Protein AF-A0A0E1RVQ8-F1 (afdb_monomer_lite)

Radius of gyration: 32.52 Å; chains: 1; bounding box: 81×51×102 Å

Sequence (284 aa):
MFRLILYATFILGALSGQTKYPSHGEGAAKAIAARQQLENCTPYCKVEVKPVYTFTWYPMEFSTTVVAATVIEIVNTLAGTTRTSTISNDLPSGYTPPATNDDGTQVTTVTYSQQGTTKTTVLAFPTSFTSWADGYTWQGRLQTEKDDETACVTAIIPSFVPFESFPQPTSISMPTHPSGPDPKGLLFKPTSIDLGAGAYVEAFPDEGALQTCSLKRYPLPLAVEPTTRFLSKTITYFEGGKAVRQAESSSHPATPTSAASKALSHYWTILFSCLTSALGIILM

Organism: Coccidioides immitis (strain RS) (NCBI:txid246410)

Structure (mmCIF, N/CA/C/O backbone):
data_AF-A0A0E1RVQ8-F1
#
_entry.id   AF-A0A0E1RVQ8-F1
#
loop_
_atom_site.group_PDB
_atom_site.id
_atom_site.type_symbol
_atom_site.label_atom_id
_atom_site.label_alt_id
_atom_site.label_comp_id
_atom_site.label_asym_id
_atom_site.label_entity_id
_atom_site.label_seq_id
_atom_site.pdbx_PDB_ins_code
_atom_site.Cartn_x
_atom_site.Cartn_y
_atom_site.Cartn_z
_atom_site.occupancy
_atom_site.B_iso_or_equiv
_atom_site.auth_seq_id
_atom_site.auth_comp_id
_atom_site.auth_asym_id
_atom_site.auth_atom_id
_atom_site.pdbx_PDB_model_num
ATOM 1 N N . MET A 1 1 ? 7.948 -13.385 -23.535 1.00 41.22 1 MET A N 1
ATOM 2 C CA . MET A 1 1 ? 7.297 -12.902 -24.778 1.00 41.22 1 MET A CA 1
ATOM 3 C C . MET A 1 1 ? 7.015 -11.411 -24.606 1.00 41.22 1 MET A C 1
ATOM 5 O O . MET A 1 1 ? 6.016 -11.050 -24.001 1.00 41.22 1 MET A O 1
ATOM 9 N N . PHE A 1 2 ? 7.939 -10.547 -25.030 1.00 45.12 2 PHE A N 1
ATOM 10 C CA . PHE A 1 2 ? 7.873 -9.105 -24.775 1.00 45.12 2 PHE A CA 1
ATOM 11 C C . PHE A 1 2 ? 6.958 -8.417 -25.791 1.00 45.12 2 PHE A C 1
ATOM 13 O O . PHE A 1 2 ? 7.250 -8.405 -26.987 1.00 45.12 2 PHE A O 1
ATOM 20 N N . ARG A 1 3 ? 5.875 -7.784 -25.336 1.00 40.72 3 ARG A N 1
ATOM 21 C CA . ARG A 1 3 ? 5.122 -6.821 -26.152 1.00 40.72 3 ARG A CA 1
ATOM 22 C C . ARG A 1 3 ? 5.558 -5.409 -25.805 1.00 40.72 3 ARG A C 1
ATOM 24 O O . ARG A 1 3 ? 4.775 -4.583 -25.360 1.00 40.72 3 ARG A O 1
ATOM 31 N N . LEU A 1 4 ? 6.824 -5.105 -26.074 1.00 45.56 4 LEU A N 1
ATOM 32 C CA . LEU A 1 4 ? 7.262 -3.718 -26.122 1.00 45.56 4 LEU A CA 1
ATOM 33 C C . LEU A 1 4 ? 6.597 -3.076 -27.357 1.00 45.56 4 LEU A C 1
ATOM 35 O O . LEU A 1 4 ? 7.151 -3.083 -28.459 1.00 45.56 4 LEU A O 1
ATOM 39 N N . ILE A 1 5 ? 5.371 -2.563 -27.202 1.00 44.84 5 ILE A N 1
ATOM 40 C CA . ILE A 1 5 ? 4.740 -1.675 -28.187 1.00 44.84 5 ILE A CA 1
ATOM 41 C C . ILE A 1 5 ? 5.453 -0.329 -28.052 1.00 44.84 5 ILE A C 1
ATOM 43 O O . ILE A 1 5 ? 4.943 0.642 -27.500 1.00 44.84 5 ILE A O 1
ATOM 47 N N . LEU A 1 6 ? 6.705 -0.295 -28.508 1.00 45.31 6 LEU A N 1
ATOM 48 C CA . LEU A 1 6 ? 7.446 0.936 -28.688 1.00 45.31 6 LEU A CA 1
ATOM 49 C C . LEU A 1 6 ? 6.700 1.759 -29.739 1.00 45.31 6 LEU A C 1
ATOM 51 O O . LEU A 1 6 ? 6.855 1.543 -30.936 1.00 45.31 6 LEU A O 1
ATOM 55 N N . TYR A 1 7 ? 5.987 2.785 -29.282 1.00 41.72 7 TYR A N 1
ATOM 56 C CA . TYR A 1 7 ? 5.775 4.012 -30.053 1.00 41.72 7 TYR A CA 1
ATOM 57 C C . TYR A 1 7 ? 7.068 4.847 -30.118 1.00 41.72 7 TYR A C 1
ATOM 59 O O . TYR A 1 7 ? 7.028 6.069 -30.234 1.00 41.72 7 TYR A O 1
ATOM 67 N N . ALA A 1 8 ? 8.245 4.215 -30.051 1.00 42.78 8 ALA A N 1
ATOM 68 C CA . ALA A 1 8 ? 9.415 4.845 -30.620 1.00 42.78 8 ALA A CA 1
ATOM 69 C C . ALA A 1 8 ? 9.173 4.864 -32.122 1.00 42.78 8 ALA A C 1
ATOM 71 O O . ALA A 1 8 ? 8.986 3.816 -32.741 1.00 42.78 8 ALA A O 1
ATOM 72 N N . THR A 1 9 ? 9.173 6.058 -32.703 1.00 43.84 9 THR A N 1
ATOM 73 C CA . THR A 1 9 ? 9.530 6.261 -34.102 1.00 43.84 9 THR A CA 1
ATOM 74 C C . THR A 1 9 ? 10.852 5.544 -34.344 1.00 43.84 9 THR A C 1
ATOM 76 O O . THR A 1 9 ? 11.932 6.115 -34.207 1.00 43.84 9 THR A O 1
ATOM 79 N N . PHE A 1 10 ? 10.768 4.254 -34.657 1.00 44.31 10 PHE A N 1
ATOM 80 C CA . PHE A 1 10 ? 11.818 3.533 -35.326 1.00 44.31 10 PHE A CA 1
ATOM 81 C C . PHE A 1 10 ? 12.031 4.317 -36.611 1.00 44.31 10 PHE A C 1
ATOM 83 O O . PHE A 1 10 ? 11.206 4.271 -37.525 1.00 44.31 10 PHE A O 1
ATOM 90 N N . ILE A 1 11 ? 13.155 5.024 -36.704 1.00 44.31 11 ILE A N 1
ATOM 91 C CA . ILE A 1 11 ? 13.789 5.190 -38.003 1.00 44.31 11 ILE A CA 1
ATOM 92 C C . ILE A 1 11 ? 14.245 3.777 -38.376 1.00 44.31 11 ILE A C 1
ATOM 94 O O . ILE A 1 11 ? 15.393 3.386 -38.189 1.00 44.31 11 ILE A O 1
ATOM 98 N N . LEU A 1 12 ? 13.287 2.970 -38.834 1.00 43.28 12 LEU A N 1
ATOM 99 C CA . LEU A 1 12 ? 13.540 1.869 -39.733 1.00 43.28 12 LEU A CA 1
ATOM 100 C C . LEU A 1 12 ? 14.208 2.526 -40.935 1.00 43.28 12 LEU A C 1
ATOM 102 O O . LEU A 1 12 ? 13.543 3.077 -41.811 1.00 43.28 12 LEU A O 1
ATOM 106 N N . GLY A 1 13 ? 15.541 2.505 -40.953 1.00 41.72 13 GLY A N 1
ATOM 107 C CA . GLY A 1 13 ? 16.258 2.485 -42.214 1.00 41.72 13 GLY A CA 1
ATOM 108 C C . GLY A 1 13 ? 15.656 1.332 -43.008 1.00 41.72 13 GLY A C 1
ATOM 109 O O . GLY A 1 13 ? 15.824 0.170 -42.646 1.00 41.72 13 GLY A O 1
ATOM 110 N N . ALA A 1 14 ? 14.826 1.682 -43.985 1.00 38.84 14 ALA A N 1
ATOM 111 C CA . ALA A 1 14 ? 13.993 0.766 -44.732 1.00 38.84 14 ALA A CA 1
ATOM 112 C C . ALA A 1 14 ? 14.837 -0.357 -45.352 1.00 38.84 14 ALA A C 1
ATOM 114 O O . ALA A 1 14 ? 15.656 -0.118 -46.233 1.00 38.84 14 ALA A O 1
ATOM 115 N N . LEU A 1 15 ? 14.587 -1.595 -44.929 1.00 43.16 15 LEU A N 1
ATOM 116 C CA . LEU A 1 15 ? 14.845 -2.783 -45.738 1.00 43.16 15 LEU A CA 1
ATOM 117 C C . LEU A 1 15 ? 13.498 -3.272 -46.283 1.00 43.16 15 LEU A C 1
ATOM 119 O O . LEU A 1 15 ? 13.012 -4.339 -45.920 1.00 43.16 15 LEU A O 1
ATOM 123 N N . SER A 1 16 ? 12.859 -2.458 -47.127 1.00 44.31 16 SER A N 1
ATOM 124 C CA . SER A 1 16 ? 11.785 -2.921 -48.006 1.00 44.31 16 SER A CA 1
ATOM 125 C C . SER A 1 16 ? 12.405 -3.315 -49.346 1.00 44.31 16 SER A C 1
ATOM 127 O O . SER A 1 16 ? 12.894 -2.480 -50.101 1.00 44.31 16 SER A O 1
ATOM 129 N N . GLY A 1 17 ? 12.435 -4.615 -49.639 1.00 42.59 17 GLY A N 1
ATOM 130 C CA . GLY A 1 17 ? 13.021 -5.084 -50.890 1.00 42.59 17 GLY A CA 1
ATOM 131 C C . GLY A 1 17 ? 13.055 -6.596 -51.052 1.00 42.59 17 GLY A C 1
ATOM 132 O O . GLY A 1 17 ? 14.073 -7.218 -50.796 1.00 42.59 17 GLY A O 1
ATOM 133 N N . GLN A 1 18 ? 11.949 -7.128 -51.572 1.00 41.19 18 GLN A N 1
ATOM 134 C CA . GLN A 1 18 ? 11.836 -8.363 -52.356 1.00 41.19 18 GLN A CA 1
ATOM 135 C C . GLN A 1 18 ? 12.046 -9.719 -51.663 1.00 41.19 18 GLN A C 1
ATOM 137 O O . GLN A 1 18 ? 13.150 -10.203 -51.439 1.00 41.19 18 GLN A O 1
ATOM 142 N N . THR A 1 19 ? 10.925 -10.429 -51.525 1.00 46.00 19 THR A N 1
ATOM 143 C CA . THR A 1 19 ? 10.839 -11.891 -51.482 1.00 46.00 19 THR A CA 1
ATOM 144 C C . THR A 1 19 ? 11.292 -12.480 -52.824 1.00 46.00 19 THR A C 1
ATOM 146 O O . THR A 1 19 ? 10.482 -12.850 -53.674 1.00 46.00 19 THR A O 1
ATOM 149 N N . LYS A 1 20 ? 12.604 -12.535 -53.045 1.00 55.09 20 LYS A N 1
ATOM 150 C CA . LYS A 1 20 ? 13.230 -13.357 -54.081 1.00 55.09 20 LYS A CA 1
ATOM 151 C C . LYS A 1 20 ? 14.061 -14.396 -53.339 1.00 55.09 20 LYS A C 1
ATOM 153 O O . LYS A 1 20 ? 14.862 -14.017 -52.492 1.00 55.09 20 LYS A O 1
ATOM 158 N N . TYR A 1 21 ? 13.801 -15.681 -53.591 1.00 52.47 21 TYR A N 1
ATOM 159 C CA . TYR A 1 21 ? 14.506 -16.807 -52.965 1.00 52.47 21 TYR A CA 1
ATOM 160 C C . TYR A 1 21 ? 16.008 -16.496 -52.857 1.00 52.47 21 TYR A C 1
ATOM 162 O O . TYR A 1 21 ? 16.629 -16.256 -53.898 1.00 52.47 21 TYR A O 1
ATOM 170 N N . PRO A 1 22 ? 16.584 -16.432 -51.640 1.00 49.94 22 PRO A N 1
ATOM 171 C CA . PRO A 1 22 ? 17.964 -16.023 -51.483 1.00 49.94 22 PRO A CA 1
ATOM 172 C C . PRO A 1 22 ? 18.854 -17.055 -52.164 1.00 49.94 22 PRO A C 1
ATOM 174 O O . PRO A 1 22 ? 18.821 -18.246 -51.855 1.00 49.94 22 PRO A O 1
ATOM 177 N N . SER A 1 23 ? 19.661 -16.577 -53.107 1.00 59.31 23 SER A N 1
ATOM 178 C CA . SER A 1 23 ? 20.855 -17.302 -53.517 1.00 59.31 23 SER A CA 1
ATOM 179 C C . SER A 1 23 ? 21.669 -17.632 -52.255 1.00 59.31 23 SER A C 1
ATOM 181 O O . SER A 1 23 ? 21.764 -16.806 -51.346 1.00 59.31 23 SER A O 1
ATOM 183 N N . HIS A 1 24 ? 22.208 -18.850 -52.172 1.00 57.38 24 HIS A N 1
ATOM 184 C CA . HIS A 1 24 ? 22.774 -19.489 -50.970 1.00 57.38 24 HIS A CA 1
ATOM 185 C C . HIS A 1 24 ? 23.895 -18.719 -50.211 1.00 57.38 24 HIS A C 1
ATOM 187 O O . HIS A 1 24 ? 24.418 -19.246 -49.233 1.00 57.38 24 HIS A O 1
ATOM 193 N N . GLY A 1 25 ? 24.273 -17.496 -50.611 1.00 61.69 25 GLY A N 1
ATOM 194 C CA . GLY A 1 25 ? 25.372 -16.713 -50.025 1.00 61.69 25 GLY A CA 1
ATOM 195 C C . GLY A 1 25 ? 24.984 -15.481 -49.188 1.00 61.69 25 GLY A C 1
ATOM 196 O O . GLY A 1 25 ? 25.680 -15.172 -48.223 1.00 61.69 25 GLY A O 1
ATOM 197 N N . GLU A 1 26 ? 23.885 -14.777 -49.484 1.00 65.19 26 GLU A N 1
ATOM 198 C CA . GLU A 1 26 ? 23.580 -13.489 -48.814 1.00 65.19 26 GLU A CA 1
ATOM 199 C C . GLU A 1 26 ? 23.015 -13.644 -47.392 1.00 65.19 26 GLU A C 1
ATOM 201 O O . GLU A 1 26 ? 23.224 -12.783 -46.534 1.00 65.19 26 GLU A O 1
ATOM 206 N N . GLY A 1 27 ? 22.357 -14.770 -47.097 1.00 66.06 27 GLY A N 1
ATOM 207 C CA . GLY A 1 27 ? 21.821 -15.045 -45.759 1.00 66.06 27 GLY A CA 1
ATOM 208 C C . GLY A 1 27 ? 22.907 -15.181 -44.685 1.00 66.06 27 GLY A C 1
ATOM 209 O O . GLY A 1 27 ? 22.713 -14.752 -43.548 1.00 66.06 27 GLY A O 1
ATOM 210 N N . ALA A 1 28 ? 24.079 -15.715 -45.047 1.00 71.06 28 ALA A N 1
ATOM 211 C CA . ALA A 1 28 ? 25.168 -15.957 -44.104 1.00 71.06 28 ALA A CA 1
ATOM 212 C C . ALA A 1 28 ? 25.817 -14.653 -43.607 1.00 71.06 28 ALA A C 1
ATOM 214 O O . ALA A 1 28 ? 26.054 -14.501 -42.410 1.00 71.06 28 ALA A O 1
ATOM 215 N N . ALA A 1 29 ? 26.048 -13.682 -44.497 1.00 73.94 29 ALA A N 1
ATOM 216 C CA . ALA A 1 29 ? 26.650 -12.399 -44.128 1.00 73.94 29 ALA A CA 1
ATOM 217 C C . ALA A 1 29 ? 25.745 -11.583 -43.188 1.00 73.94 29 ALA A C 1
ATOM 219 O O . ALA A 1 29 ? 26.219 -11.017 -42.201 1.00 73.94 29 ALA A O 1
ATOM 220 N N . LYS A 1 30 ? 24.429 -11.578 -43.442 1.00 73.31 30 LYS A N 1
ATOM 221 C CA . LYS A 1 30 ? 23.450 -10.902 -42.578 1.00 73.31 30 LYS A CA 1
ATOM 222 C C . LYS A 1 30 ? 23.362 -11.555 -41.194 1.00 73.31 30 LYS A C 1
ATOM 224 O O . LYS A 1 30 ? 23.315 -10.846 -40.192 1.00 73.31 30 LYS A O 1
ATOM 229 N N . ALA A 1 31 ? 23.413 -12.887 -41.129 1.00 68.44 31 ALA A N 1
ATOM 230 C CA . ALA A 1 31 ? 23.440 -13.622 -39.864 1.00 68.44 31 ALA A CA 1
ATOM 231 C C . ALA A 1 31 ? 24.723 -13.357 -39.048 1.00 68.44 31 ALA A C 1
ATOM 233 O O . ALA A 1 31 ? 24.654 -13.215 -37.827 1.00 68.44 31 ALA A O 1
ATOM 234 N N . ILE A 1 32 ? 25.886 -13.235 -39.704 1.00 73.56 32 ILE A N 1
ATOM 235 C CA . ILE A 1 32 ? 27.155 -12.886 -39.040 1.00 73.56 32 ILE A CA 1
ATOM 236 C C . ILE A 1 32 ? 27.110 -11.456 -38.480 1.00 73.56 32 ILE A C 1
ATOM 238 O O . ILE A 1 32 ? 27.470 -11.248 -37.323 1.00 73.56 32 ILE A O 1
ATOM 242 N N . ALA A 1 33 ? 26.618 -10.482 -39.252 1.00 69.00 33 ALA A N 1
ATOM 243 C CA . ALA A 1 33 ? 26.495 -9.098 -38.792 1.00 69.00 33 ALA A CA 1
ATOM 244 C C . ALA A 1 33 ? 25.510 -8.954 -37.615 1.00 69.00 33 ALA A C 1
ATOM 246 O O . ALA A 1 33 ? 25.791 -8.229 -36.661 1.00 69.00 33 ALA A O 1
ATOM 247 N N . ALA A 1 34 ? 24.387 -9.682 -37.641 1.00 63.59 34 ALA A N 1
ATOM 248 C CA . ALA A 1 34 ? 23.437 -9.723 -36.528 1.00 63.59 34 ALA A CA 1
ATOM 249 C C . ALA A 1 34 ? 24.065 -10.320 -35.254 1.00 63.59 34 ALA A C 1
ATOM 251 O O . ALA A 1 34 ? 23.913 -9.753 -34.172 1.00 63.59 34 ALA A O 1
ATOM 252 N N . ARG A 1 35 ? 24.844 -11.406 -35.375 1.00 66.06 35 ARG A N 1
ATOM 253 C CA . ARG A 1 35 ? 25.594 -11.983 -34.242 1.00 66.06 35 ARG A CA 1
ATOM 254 C C . ARG A 1 35 ? 26.625 -11.020 -33.660 1.00 66.06 35 ARG A C 1
ATOM 256 O O . ARG A 1 35 ? 26.678 -10.871 -32.447 1.00 66.06 35 ARG A O 1
ATOM 263 N N . GLN A 1 36 ? 27.390 -10.322 -34.496 1.00 68.56 36 GLN A N 1
ATOM 264 C CA . GLN A 1 36 ? 28.361 -9.329 -34.019 1.00 68.56 36 GLN A CA 1
ATOM 265 C C . GLN A 1 36 ? 27.690 -8.136 -33.325 1.00 68.56 36 GLN A C 1
ATOM 267 O O . GLN A 1 36 ? 28.236 -7.585 -32.369 1.00 68.56 36 GLN A O 1
ATOM 272 N N . GLN A 1 37 ? 26.495 -7.727 -33.765 1.00 66.00 37 GLN A N 1
ATOM 273 C CA . GLN A 1 37 ? 25.720 -6.720 -33.036 1.00 66.00 37 GLN A CA 1
ATOM 274 C C . GLN A 1 37 ? 25.231 -7.224 -31.675 1.00 66.00 37 GLN A C 1
ATOM 276 O O . GLN A 1 37 ? 25.212 -6.446 -30.721 1.00 66.00 37 GLN A O 1
ATOM 281 N N . LEU A 1 38 ? 24.883 -8.507 -31.568 1.00 64.62 38 LEU A N 1
ATOM 282 C CA . LEU A 1 38 ? 24.483 -9.129 -30.308 1.00 64.62 38 LEU A CA 1
ATOM 283 C C . LEU A 1 38 ? 25.654 -9.230 -29.321 1.00 64.62 38 LEU A C 1
ATOM 285 O O . LEU A 1 38 ? 25.509 -8.842 -28.166 1.00 64.62 38 LEU A O 1
ATOM 289 N N . GLU A 1 39 ? 26.827 -9.663 -29.792 1.00 72.38 39 GLU A N 1
ATOM 290 C CA . GLU A 1 39 ? 28.067 -9.713 -28.999 1.00 72.38 39 GLU A CA 1
ATOM 291 C C . GLU A 1 39 ? 28.481 -8.324 -28.487 1.00 72.38 39 GLU A C 1
ATOM 293 O O . GLU A 1 39 ? 29.046 -8.195 -27.403 1.00 72.38 39 GLU A O 1
ATOM 298 N N . ASN A 1 40 ? 28.117 -7.268 -29.219 1.00 77.81 40 ASN A N 1
ATOM 299 C CA . ASN A 1 40 ? 28.363 -5.884 -28.827 1.00 77.81 40 ASN A CA 1
ATOM 300 C C . ASN A 1 40 ? 27.241 -5.252 -27.990 1.00 77.81 40 ASN A C 1
ATOM 302 O O . ASN A 1 40 ? 27.362 -4.076 -27.632 1.00 77.81 40 ASN A O 1
ATOM 306 N N . CYS A 1 41 ? 26.166 -5.973 -27.651 1.00 85.94 41 CYS A N 1
ATOM 307 C CA . CYS A 1 41 ? 25.034 -5.436 -26.892 1.00 85.94 41 CYS A CA 1
ATOM 308 C C . CYS A 1 41 ? 25.287 -5.425 -25.374 1.00 85.94 41 CYS A C 1
ATOM 310 O O . CYS A 1 41 ? 24.451 -5.849 -24.583 1.00 85.94 41 CYS A O 1
ATOM 312 N N . THR A 1 42 ? 26.442 -4.920 -24.930 1.00 90.00 42 THR A N 1
ATOM 313 C CA . THR A 1 42 ? 26.692 -4.720 -23.497 1.00 90.00 42 THR A CA 1
ATOM 314 C C . THR A 1 42 ? 25.671 -3.718 -22.947 1.00 90.00 42 THR A C 1
ATOM 316 O O . THR A 1 42 ? 25.636 -2.578 -23.444 1.00 90.00 42 THR A O 1
ATOM 319 N N . PRO A 1 43 ? 24.838 -4.101 -21.964 1.00 88.44 43 PRO A N 1
ATOM 320 C CA . PRO A 1 43 ? 23.813 -3.220 -21.440 1.00 88.44 43 PRO A CA 1
ATOM 321 C C . PRO A 1 43 ? 24.467 -2.039 -20.723 1.00 88.44 43 PRO A C 1
ATOM 323 O O . PRO A 1 43 ? 25.338 -2.198 -19.871 1.00 88.44 43 PRO A O 1
ATOM 326 N N . TYR A 1 44 ? 24.047 -0.835 -21.090 1.00 93.69 44 TYR A N 1
ATOM 327 C CA . TYR A 1 44 ? 24.414 0.394 -20.398 1.00 93.69 44 TYR A CA 1
ATOM 328 C C . TYR A 1 44 ? 23.180 1.269 -20.398 1.00 93.69 44 TYR A C 1
ATOM 330 O O . TYR A 1 44 ? 22.898 1.961 -21.376 1.00 93.69 44 TYR A O 1
ATOM 338 N N . CYS A 1 45 ? 22.393 1.155 -19.336 1.00 95.25 45 CYS A N 1
ATOM 339 C CA . CYS A 1 45 ? 21.110 1.817 -19.245 1.00 95.25 45 CYS A CA 1
ATOM 340 C C . CYS A 1 45 ? 20.784 2.249 -17.817 1.00 95.25 45 CYS A C 1
ATOM 342 O O . CYS A 1 45 ? 21.312 1.735 -16.822 1.00 95.25 45 CYS A O 1
ATOM 344 N N . LYS A 1 46 ? 19.898 3.233 -17.734 1.00 96.00 46 LYS A N 1
ATOM 345 C CA . LYS A 1 46 ? 19.385 3.810 -16.499 1.00 96.00 46 LYS A CA 1
ATOM 346 C C . LYS A 1 46 ? 17.868 3.791 -16.556 1.00 96.00 46 LYS A C 1
ATOM 348 O O . LYS A 1 46 ? 17.294 4.165 -17.578 1.00 96.00 46 LYS A O 1
ATOM 353 N N . VAL A 1 47 ? 17.253 3.383 -15.454 1.00 95.88 47 VAL A N 1
ATOM 354 C CA . VAL A 1 47 ? 15.804 3.417 -15.272 1.00 95.88 47 VAL A CA 1
ATOM 355 C C . VAL A 1 47 ? 15.450 4.421 -14.183 1.00 95.88 47 VAL A C 1
ATOM 357 O O . VAL A 1 47 ? 16.078 4.472 -13.121 1.00 95.88 47 VAL A O 1
ATOM 360 N N . GLU A 1 48 ? 14.424 5.221 -14.453 1.00 95.38 48 GLU A N 1
ATOM 361 C CA . GLU A 1 48 ? 13.779 6.082 -13.473 1.00 95.38 48 GLU A CA 1
ATOM 362 C C . GLU A 1 48 ? 12.313 5.671 -13.331 1.00 95.38 48 GLU A C 1
ATOM 364 O O . GLU A 1 48 ? 11.569 5.542 -14.302 1.00 95.38 48 GLU A O 1
ATOM 369 N N . VAL A 1 49 ? 11.896 5.446 -12.091 1.00 94.94 49 VAL A N 1
ATOM 370 C CA . VAL A 1 49 ? 10.540 5.026 -11.752 1.00 94.94 49 VAL A CA 1
ATOM 371 C C . VAL A 1 49 ? 10.140 5.682 -10.437 1.00 94.94 49 VAL A C 1
ATOM 373 O O . VAL A 1 49 ? 10.989 5.932 -9.574 1.00 94.94 49 VAL A O 1
ATOM 376 N N . LYS A 1 50 ? 8.855 6.014 -10.291 1.00 92.31 50 LYS A N 1
ATOM 377 C CA . LYS A 1 50 ? 8.342 6.552 -9.026 1.00 92.31 50 LYS A CA 1
ATOM 378 C C . LYS A 1 50 ? 8.335 5.455 -7.950 1.00 92.31 50 LYS A C 1
ATOM 380 O O . LYS A 1 50 ? 8.144 4.287 -8.299 1.00 92.31 50 LYS A O 1
ATOM 385 N N . PRO A 1 51 ? 8.510 5.810 -6.665 1.00 89.81 51 PRO A N 1
ATOM 386 C CA . PRO A 1 51 ? 8.462 4.841 -5.576 1.00 89.81 51 PRO A CA 1
ATOM 387 C C . PRO A 1 51 ? 7.150 4.051 -5.547 1.00 89.81 51 PRO A C 1
ATOM 389 O O . PRO A 1 51 ? 6.098 4.564 -5.937 1.00 89.81 51 PRO A O 1
ATOM 392 N N . VAL A 1 52 ? 7.230 2.805 -5.082 1.00 93.38 52 VAL A N 1
ATOM 393 C CA . VAL A 1 52 ? 6.064 1.954 -4.822 1.00 93.38 52 VAL A CA 1
ATOM 394 C C . VAL A 1 52 ? 5.631 2.178 -3.386 1.00 93.38 52 VAL A C 1
ATOM 396 O O . VAL A 1 52 ? 6.438 2.013 -2.474 1.00 93.38 52 VAL A O 1
ATOM 399 N N . TYR A 1 53 ? 4.355 2.488 -3.175 1.00 94.50 53 TYR A N 1
ATOM 400 C CA . TYR A 1 53 ? 3.798 2.619 -1.831 1.00 94.50 53 TYR A CA 1
ATOM 401 C C . TYR A 1 53 ? 2.881 1.445 -1.530 1.00 94.50 53 TYR A C 1
ATOM 403 O O . TYR A 1 53 ? 1.911 1.215 -2.247 1.00 94.50 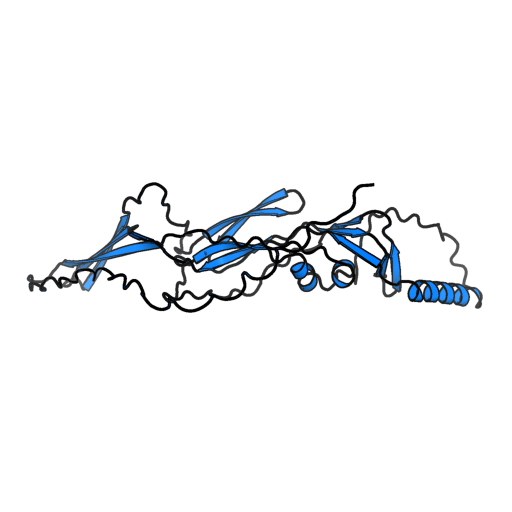53 TYR A O 1
ATOM 411 N N . THR A 1 54 ? 3.148 0.729 -0.443 1.00 95.44 54 THR A N 1
ATOM 412 C CA . THR A 1 54 ? 2.231 -0.276 0.096 1.00 95.44 54 THR A CA 1
ATOM 413 C C . THR A 1 54 ? 1.534 0.267 1.328 1.00 95.44 54 THR A C 1
ATOM 415 O O . THR A 1 54 ? 2.169 0.632 2.312 1.00 95.44 54 THR A O 1
ATOM 418 N N . PHE A 1 55 ? 0.213 0.303 1.273 1.00 96.12 55 PHE A N 1
ATOM 419 C CA . PHE A 1 55 ? -0.667 0.629 2.379 1.00 96.12 55 PHE A CA 1
ATOM 420 C C . PHE A 1 55 ? -0.976 -0.660 3.134 1.00 96.12 55 PHE A C 1
ATOM 422 O O . PHE A 1 55 ? -1.517 -1.610 2.570 1.00 96.12 55 PHE A O 1
ATOM 429 N N . THR A 1 56 ? -0.585 -0.708 4.400 1.00 96.00 56 THR A N 1
ATOM 430 C CA . THR A 1 56 ? -0.709 -1.881 5.270 1.00 96.00 56 THR A CA 1
ATOM 431 C C . THR A 1 56 ? -1.064 -1.454 6.693 1.00 96.00 56 THR A C 1
ATOM 433 O O . THR A 1 56 ? -1.223 -0.266 6.971 1.00 96.00 56 THR A O 1
ATOM 436 N N . TRP A 1 57 ? -1.188 -2.412 7.603 1.00 95.25 57 TRP A N 1
ATOM 437 C CA . TRP A 1 57 ? -1.551 -2.191 8.997 1.00 95.25 57 TRP A CA 1
ATOM 438 C C . TRP A 1 57 ? -0.333 -2.378 9.895 1.00 95.25 57 TRP A C 1
ATOM 440 O O . TRP A 1 57 ? 0.265 -3.452 9.927 1.00 95.25 57 TRP A O 1
ATOM 450 N N . TYR A 1 58 ? 0.037 -1.329 10.627 1.00 93.00 58 TYR A N 1
ATOM 451 C CA . TYR A 1 58 ? 1.164 -1.350 11.558 1.00 93.00 58 TYR A CA 1
ATOM 452 C C . TYR A 1 58 ? 0.655 -1.343 13.005 1.00 93.00 58 TYR A C 1
ATOM 454 O O . TYR A 1 58 ? -0.294 -0.606 13.296 1.00 93.00 58 TYR A O 1
ATOM 462 N N . PRO A 1 59 ? 1.233 -2.151 13.916 1.00 90.44 59 PRO A N 1
ATOM 463 C CA . PRO A 1 59 ? 0.815 -2.172 15.314 1.00 90.44 59 PRO A CA 1
ATOM 464 C C . PRO A 1 59 ? 1.010 -0.795 15.958 1.00 90.44 59 PRO A C 1
ATOM 466 O O . PRO A 1 59 ? 2.038 -0.145 15.770 1.00 90.44 59 PRO A O 1
ATOM 469 N N . MET A 1 60 ? 0.009 -0.335 16.702 1.00 85.81 60 MET A N 1
ATOM 470 C CA . MET A 1 60 ? 0.065 0.949 17.396 1.00 85.81 60 MET A CA 1
ATOM 471 C C . MET A 1 60 ? 0.797 0.830 18.734 1.00 85.81 60 MET A C 1
ATOM 473 O O . MET A 1 60 ? 0.526 -0.063 19.530 1.00 85.81 60 MET A O 1
ATOM 477 N N . GLU A 1 61 ? 1.671 1.791 19.029 1.00 85.69 61 GLU A N 1
ATOM 478 C CA . GLU A 1 61 ? 2.184 1.990 20.383 1.00 85.69 61 GLU A CA 1
ATOM 479 C C . GLU A 1 61 ? 1.348 3.053 21.091 1.00 85.69 61 GLU A C 1
ATOM 481 O O . GLU A 1 61 ? 1.391 4.247 20.774 1.00 85.69 61 GLU A O 1
ATOM 486 N N . PHE A 1 62 ? 0.550 2.602 22.049 1.00 81.06 62 PHE A N 1
ATOM 487 C CA . PHE A 1 62 ? -0.390 3.458 22.749 1.00 81.06 62 PHE A CA 1
ATOM 488 C C . PHE A 1 62 ? 0.282 4.203 23.894 1.00 81.06 62 PHE A C 1
ATOM 490 O O . PHE A 1 62 ? 0.658 3.601 24.898 1.00 81.06 62 PHE A O 1
ATOM 497 N N . SER A 1 63 ? 0.365 5.528 23.779 1.00 83.44 63 SER A N 1
ATOM 498 C CA . SER A 1 63 ? 0.796 6.386 24.889 1.00 83.44 63 SER A CA 1
ATOM 499 C C . SER A 1 63 ? -0.358 6.735 25.833 1.00 83.44 63 SER A C 1
ATOM 501 O O . SER A 1 63 ? -0.142 7.000 27.015 1.00 83.44 63 SER A O 1
ATOM 503 N N . THR A 1 64 ? -1.595 6.714 25.327 1.00 81.38 64 THR A N 1
ATOM 504 C CA . THR A 1 64 ? -2.812 7.056 26.070 1.00 81.38 64 THR A CA 1
ATOM 505 C C . THR A 1 64 ? -3.966 6.110 25.737 1.00 81.38 64 THR A C 1
ATOM 507 O O . THR A 1 64 ? -4.017 5.491 24.671 1.00 81.38 64 THR A O 1
ATOM 510 N N . THR A 1 65 ? -4.906 5.983 26.676 1.00 83.75 65 THR A N 1
ATOM 511 C CA . THR A 1 65 ? -6.119 5.166 26.541 1.00 83.75 65 THR A CA 1
ATOM 512 C C . THR A 1 65 ? -7.350 6.027 26.802 1.00 83.75 65 THR A C 1
ATOM 514 O O . THR A 1 65 ? -7.443 6.668 27.846 1.00 83.75 65 THR A O 1
ATOM 517 N N . VAL A 1 66 ? -8.301 6.017 25.869 1.00 83.00 66 VAL A N 1
ATOM 518 C CA . VAL A 1 66 ? -9.569 6.754 25.924 1.00 83.00 66 VAL A CA 1
ATOM 519 C C . VAL A 1 66 ? -10.724 5.754 25.950 1.00 83.00 66 VAL A C 1
ATOM 521 O O . VAL A 1 66 ? -10.764 4.827 25.145 1.00 83.00 66 VAL A O 1
ATOM 524 N N . VAL A 1 67 ? -11.683 5.918 26.863 1.00 86.06 67 VAL A N 1
ATOM 525 C CA . VAL A 1 67 ? -12.879 5.060 26.908 1.00 86.06 67 VAL A CA 1
ATOM 526 C C . VAL A 1 67 ? -13.943 5.641 25.977 1.00 86.06 67 VAL A C 1
ATOM 528 O O . VAL A 1 67 ? -14.645 6.572 26.357 1.00 86.06 67 VAL A O 1
ATOM 531 N N . ALA A 1 68 ? -14.068 5.093 24.769 1.00 86.19 68 ALA A N 1
ATOM 532 C CA . ALA A 1 68 ? -14.973 5.590 23.732 1.00 86.19 68 ALA A CA 1
ATOM 533 C C . ALA A 1 68 ? -16.436 5.182 23.934 1.00 86.19 68 ALA A C 1
ATOM 535 O O . ALA A 1 68 ? -17.338 5.873 23.473 1.00 86.19 68 ALA A O 1
ATOM 536 N N . ALA A 1 69 ? -16.686 4.066 24.617 1.00 86.75 69 ALA A N 1
ATOM 537 C CA . ALA A 1 69 ? -18.041 3.593 24.865 1.00 86.75 69 ALA A CA 1
ATOM 538 C C . ALA A 1 69 ? -18.151 2.866 26.205 1.00 86.75 69 ALA A C 1
ATOM 540 O O . ALA A 1 69 ? -17.184 2.293 26.707 1.00 86.75 69 ALA A O 1
ATOM 541 N N . THR A 1 70 ? -19.354 2.852 26.761 1.00 84.69 70 THR A N 1
ATOM 542 C CA . THR A 1 70 ? -19.727 2.071 27.933 1.00 84.69 70 THR A CA 1
ATOM 543 C C . THR A 1 70 ? -20.800 1.065 27.529 1.00 84.69 70 THR A C 1
ATOM 545 O O . THR A 1 70 ? -21.902 1.451 27.147 1.00 84.69 70 THR A O 1
ATOM 548 N N . VAL A 1 71 ? -20.486 -0.227 27.595 1.00 86.44 71 VAL A N 1
ATOM 549 C CA . VAL A 1 71 ? -21.442 -1.312 27.350 1.00 86.44 71 VAL A CA 1
ATOM 550 C C . VAL A 1 71 ? -22.113 -1.657 28.671 1.00 86.44 71 VAL A C 1
ATOM 552 O O . VAL A 1 71 ? -21.467 -2.097 29.614 1.00 86.44 71 VAL A O 1
ATOM 555 N N . ILE A 1 72 ? -23.415 -1.444 28.748 1.00 86.94 72 ILE A N 1
ATOM 556 C CA . ILE A 1 72 ? -24.258 -1.832 29.869 1.00 86.94 72 ILE A CA 1
ATOM 557 C C . ILE A 1 72 ? -24.858 -3.193 29.546 1.00 86.94 72 ILE A C 1
ATOM 559 O O . ILE A 1 72 ? -25.662 -3.321 28.626 1.00 86.94 72 ILE A O 1
ATOM 563 N N . GLU A 1 73 ? -24.479 -4.204 30.309 1.00 90.31 73 GLU A N 1
ATOM 564 C CA . GLU A 1 73 ? -25.055 -5.539 30.245 1.00 90.31 73 GLU A CA 1
ATOM 565 C C . GLU A 1 73 ? -26.022 -5.706 31.416 1.00 90.31 73 GLU A C 1
ATOM 567 O O . GLU A 1 73 ? -25.669 -5.439 32.559 1.00 90.31 73 GLU A O 1
ATOM 572 N N . ILE A 1 74 ? -27.257 -6.118 31.157 1.00 89.50 74 ILE A N 1
ATOM 573 C CA . ILE A 1 74 ? -28.247 -6.386 32.198 1.00 89.50 74 ILE A CA 1
ATOM 574 C C . ILE A 1 74 ? -28.645 -7.851 32.082 1.00 89.50 74 ILE A C 1
ATOM 576 O O . ILE A 1 74 ? -29.262 -8.265 31.099 1.00 89.50 74 ILE A O 1
ATOM 580 N N . VAL A 1 75 ? -28.271 -8.632 33.090 1.00 90.75 75 VAL A N 1
ATOM 581 C CA . VAL A 1 75 ? -28.551 -10.062 33.182 1.00 90.75 75 VAL A CA 1
ATOM 582 C C . VAL A 1 75 ? -29.802 -10.258 34.027 1.00 90.75 75 VAL A C 1
ATOM 584 O O . VAL A 1 75 ? -29.812 -9.989 35.231 1.00 90.75 75 VAL A O 1
ATOM 587 N N . ASN A 1 76 ? -30.864 -10.750 33.402 1.00 88.25 76 ASN A N 1
ATOM 588 C CA . ASN A 1 76 ? -32.067 -11.175 34.095 1.00 88.25 76 ASN A CA 1
ATOM 589 C C . ASN A 1 76 ? -31.901 -12.625 34.550 1.00 88.25 76 ASN A C 1
ATOM 591 O O . ASN A 1 76 ? -31.974 -13.559 33.749 1.00 88.25 76 ASN A O 1
ATOM 595 N N . THR A 1 77 ? -31.688 -12.819 35.847 1.00 88.88 77 THR A N 1
ATOM 596 C CA . THR A 1 77 ? -31.385 -14.138 36.414 1.00 88.88 77 THR A CA 1
ATOM 597 C C . THR A 1 77 ? -32.606 -15.048 36.523 1.00 88.88 77 THR A C 1
ATOM 599 O O . THR A 1 77 ? -32.439 -16.262 36.584 1.00 88.88 77 THR A O 1
ATOM 602 N N . LEU A 1 78 ? -33.825 -14.498 36.510 1.00 87.00 78 LEU A N 1
ATOM 603 C CA . LEU A 1 78 ? -35.061 -15.292 36.522 1.00 87.00 78 LEU A CA 1
ATOM 604 C C . LEU A 1 78 ? -35.434 -15.788 35.131 1.00 87.00 78 LEU A C 1
ATOM 606 O O . LEU A 1 78 ? -35.833 -16.937 34.973 1.00 87.00 78 LEU A O 1
ATOM 610 N N . ALA A 1 79 ? -35.332 -14.908 34.135 1.00 90.06 79 ALA A N 1
ATOM 611 C CA . ALA A 1 79 ? -35.657 -15.232 32.751 1.00 90.06 79 ALA A CA 1
ATOM 612 C C . ALA A 1 79 ? -34.497 -15.931 32.024 1.00 90.06 79 ALA A C 1
ATOM 614 O O . ALA A 1 79 ? -34.700 -16.480 30.945 1.00 90.06 79 ALA A O 1
ATOM 615 N N . GLY A 1 80 ? -33.284 -15.895 32.587 1.00 89.19 80 GLY A N 1
ATOM 616 C CA . GLY A 1 80 ? -32.082 -16.410 31.933 1.00 89.19 80 GLY A CA 1
ATOM 617 C C . GLY A 1 80 ? -31.710 -15.623 30.674 1.00 89.19 80 GLY A C 1
ATOM 618 O O . GLY A 1 80 ? -31.131 -16.185 29.750 1.00 89.19 80 GLY A O 1
ATOM 619 N N . THR A 1 81 ? -32.074 -14.338 30.607 1.00 90.56 81 THR A N 1
ATOM 620 C CA . THR A 1 81 ? -31.849 -13.482 29.434 1.00 90.56 81 THR A CA 1
ATOM 621 C C . THR A 1 81 ? -30.853 -12.377 29.743 1.00 90.56 81 THR A C 1
ATOM 623 O O . THR A 1 81 ? -30.919 -11.774 30.811 1.00 90.56 81 THR A O 1
ATOM 626 N N . THR A 1 82 ? -30.018 -12.025 28.771 1.00 91.75 82 THR A N 1
ATOM 627 C CA . THR A 1 82 ? -29.122 -10.866 28.846 1.00 91.75 82 THR A CA 1
ATOM 628 C C . THR A 1 82 ? -29.547 -9.822 27.824 1.00 91.75 82 THR A C 1
ATOM 630 O O . THR A 1 82 ? -29.772 -10.149 26.660 1.00 91.75 82 THR A O 1
ATOM 633 N N . ARG A 1 83 ? -29.634 -8.558 28.247 1.00 91.00 83 ARG A N 1
ATOM 634 C CA . ARG A 1 83 ? -29.800 -7.406 27.351 1.00 91.00 83 ARG A CA 1
ATOM 635 C C . ARG A 1 83 ? -28.571 -6.513 27.419 1.00 91.00 83 ARG A C 1
ATOM 637 O O . ARG A 1 83 ? -28.047 -6.266 28.501 1.00 91.00 83 ARG A O 1
ATOM 644 N N . THR A 1 84 ? -28.126 -6.015 26.276 1.00 90.31 84 THR A N 1
ATOM 645 C CA . THR A 1 84 ? -26.980 -5.111 26.171 1.00 90.31 84 THR A CA 1
ATOM 646 C C . THR A 1 84 ? -27.419 -3.760 25.620 1.00 90.31 84 THR A C 1
ATOM 648 O O . THR A 1 84 ? -28.273 -3.674 24.741 1.00 90.31 84 THR A O 1
ATOM 651 N N . SER A 1 85 ? -26.844 -2.690 26.158 1.00 88.50 85 SER A N 1
ATOM 652 C CA . SER A 1 85 ? -27.018 -1.319 25.684 1.00 88.50 85 SER A CA 1
ATOM 653 C C . SER A 1 85 ? -25.657 -0.648 25.632 1.00 88.50 85 SER A C 1
ATOM 655 O O . SER A 1 85 ? -24.920 -0.688 26.609 1.00 88.50 85 SER A O 1
ATOM 657 N N . THR A 1 86 ? -25.321 0.007 24.529 1.00 88.31 86 THR A N 1
ATOM 658 C CA . THR A 1 86 ? -24.034 0.698 24.385 1.00 88.31 86 THR A CA 1
ATOM 659 C C . THR A 1 86 ? -24.255 2.201 24.445 1.00 88.31 86 THR A C 1
ATOM 661 O O . THR A 1 86 ? -25.016 2.750 23.654 1.00 88.31 86 THR A O 1
ATOM 664 N N . ILE A 1 87 ? -23.585 2.869 25.380 1.00 86.38 87 ILE A N 1
ATOM 665 C CA . ILE A 1 87 ? -23.540 4.328 25.480 1.00 86.38 87 ILE A CA 1
ATOM 666 C C . ILE A 1 87 ? -22.213 4.785 24.883 1.00 86.38 87 ILE A C 1
ATOM 668 O O . ILE A 1 87 ? -21.158 4.372 25.355 1.00 86.38 87 ILE A O 1
ATOM 672 N N . SER A 1 88 ? -22.247 5.627 23.854 1.00 87.75 88 SER A N 1
ATOM 673 C CA . SER A 1 88 ? -21.026 6.273 23.356 1.00 87.75 88 SER A CA 1
ATOM 674 C C . SER A 1 88 ? -20.642 7.402 24.311 1.00 87.75 88 SER A C 1
ATOM 676 O O . SER A 1 88 ? -21.500 8.196 24.688 1.00 87.75 88 SER A O 1
ATOM 678 N N . ASN A 1 89 ? -19.380 7.450 24.732 1.00 84.12 89 ASN A N 1
ATOM 679 C CA . ASN A 1 89 ? -18.871 8.525 25.578 1.00 84.12 89 ASN A CA 1
ATOM 680 C C . ASN A 1 89 ? -18.351 9.668 24.697 1.00 84.12 89 ASN A C 1
ATOM 682 O O . ASN A 1 89 ? -17.817 9.420 23.613 1.00 84.12 89 ASN A O 1
ATOM 686 N N . ASP A 1 90 ? -18.427 10.901 25.196 1.00 86.56 90 ASP A N 1
ATOM 687 C CA . ASP A 1 90 ? -17.765 12.032 24.549 1.00 86.56 90 ASP A CA 1
ATOM 688 C C . ASP A 1 90 ? -16.247 11.817 24.553 1.00 86.56 90 ASP A C 1
ATOM 690 O O . ASP A 1 90 ? -15.626 11.578 25.595 1.00 86.56 90 ASP A O 1
ATOM 694 N N . LEU A 1 91 ? -15.638 11.890 23.370 1.00 82.31 91 LEU A N 1
ATOM 695 C CA . LEU A 1 91 ? -14.190 11.795 23.231 1.00 82.31 91 LEU A CA 1
ATOM 696 C C . LEU A 1 91 ? -13.542 13.143 23.566 1.00 82.31 91 LEU A C 1
ATOM 698 O O . LEU A 1 91 ? -14.130 14.191 23.285 1.00 82.31 91 LEU A O 1
ATOM 702 N N . PRO A 1 92 ? -12.316 13.158 24.121 1.00 81.25 92 PRO A N 1
ATOM 703 C CA . PRO A 1 92 ? -11.589 14.406 24.300 1.00 81.25 92 PRO A CA 1
ATOM 704 C C . PRO A 1 92 ? -11.393 15.120 22.952 1.00 81.25 92 PRO A C 1
ATOM 706 O O . PRO A 1 92 ? -11.321 14.482 21.899 1.00 81.25 92 PRO A O 1
ATOM 709 N N . SER A 1 93 ? -11.277 16.449 22.983 1.00 83.06 93 SER A N 1
ATOM 710 C CA . SER A 1 93 ? -11.065 17.243 21.766 1.00 83.06 93 SER A CA 1
ATOM 711 C C . SER A 1 93 ? -9.848 16.741 20.978 1.00 83.06 93 SER A C 1
ATOM 713 O O . SER A 1 93 ? -8.788 16.498 21.557 1.00 83.06 93 SER A O 1
ATOM 715 N N . GLY A 1 94 ? -10.013 16.576 19.663 1.00 80.00 94 GLY A N 1
ATOM 716 C CA . GLY A 1 94 ? -8.972 16.080 18.757 1.00 80.00 94 GLY A CA 1
ATOM 717 C C . GLY A 1 94 ? -8.923 14.558 18.579 1.00 80.00 94 GLY A C 1
ATOM 718 O O . GLY A 1 94 ? -8.127 14.086 17.773 1.00 80.00 94 GLY A O 1
ATOM 719 N N . TYR A 1 95 ? -9.773 13.791 19.267 1.00 77.50 95 TYR A N 1
ATOM 720 C CA . TYR A 1 95 ? -9.842 12.337 19.113 1.00 77.50 95 TYR A CA 1
ATOM 721 C C . TYR A 1 95 ? -11.055 11.901 18.295 1.00 77.50 95 TYR A C 1
ATOM 723 O O . TYR A 1 95 ? -12.177 12.344 18.529 1.00 77.50 95 TYR A O 1
ATOM 731 N N . THR A 1 96 ? -10.834 10.984 17.357 1.00 84.44 96 THR A N 1
ATOM 732 C CA . THR A 1 96 ? -11.888 10.325 16.575 1.00 84.44 96 THR A CA 1
ATOM 733 C C . THR A 1 96 ? -11.606 8.825 16.542 1.00 84.44 96 THR A C 1
ATOM 735 O O . THR A 1 96 ? -10.451 8.449 16.316 1.00 84.44 96 THR A O 1
ATOM 738 N N . PRO A 1 97 ? -12.602 7.947 16.775 1.00 85.12 97 PRO A N 1
ATOM 739 C CA . PRO A 1 97 ? -12.406 6.516 16.606 1.00 85.12 97 PRO A CA 1
ATOM 740 C C . PRO A 1 97 ? -12.078 6.236 15.140 1.00 85.12 97 PRO A C 1
ATOM 742 O O . PRO A 1 97 ? -12.555 6.961 14.259 1.00 85.12 97 PRO A O 1
ATOM 745 N N . PRO A 1 98 ? -11.294 5.191 14.849 1.00 89.69 98 PRO A N 1
ATOM 746 C CA . PRO A 1 98 ? -11.069 4.822 13.468 1.00 89.69 98 PRO A CA 1
ATOM 747 C C . PRO A 1 98 ? -12.387 4.377 12.821 1.00 89.69 98 PRO A C 1
ATOM 749 O O . PRO A 1 98 ? -13.258 3.806 13.481 1.00 89.69 98 PRO A O 1
ATOM 752 N N . ALA A 1 99 ? -12.528 4.632 11.522 1.00 94.31 99 ALA A N 1
ATOM 753 C CA . ALA A 1 99 ? -13.689 4.171 10.774 1.00 94.31 99 ALA A CA 1
ATOM 754 C C . ALA A 1 99 ? -13.759 2.636 10.793 1.00 94.31 99 ALA A C 1
ATOM 756 O O . ALA A 1 99 ? -12.733 1.955 10.723 1.00 94.31 99 ALA A O 1
ATOM 757 N N . THR A 1 100 ? -14.973 2.097 10.875 1.00 95.25 100 THR A N 1
ATOM 758 C CA . THR A 1 100 ? -15.239 0.654 10.813 1.00 95.25 100 THR A CA 1
ATOM 759 C C . THR A 1 100 ? -16.331 0.368 9.785 1.00 95.25 100 THR A C 1
ATOM 761 O O . THR A 1 100 ? -17.145 1.244 9.492 1.00 95.25 100 THR A O 1
ATOM 764 N N . ASN A 1 101 ? -16.312 -0.826 9.193 1.00 95.69 101 ASN A N 1
ATOM 765 C CA . ASN A 1 101 ? -17.409 -1.318 8.356 1.00 95.69 101 ASN A CA 1
ATOM 766 C C . ASN A 1 101 ? -18.539 -1.922 9.216 1.00 95.69 101 ASN A C 1
ATOM 768 O O . ASN A 1 101 ? -18.440 -1.956 10.442 1.00 95.69 101 ASN A O 1
ATOM 772 N N . ASP A 1 102 ? -19.587 -2.449 8.576 1.00 93.62 102 ASP A N 1
ATOM 773 C CA . ASP A 1 102 ? -20.738 -3.060 9.266 1.00 93.62 102 ASP A CA 1
ATOM 774 C C . ASP A 1 102 ? -20.357 -4.278 10.132 1.00 93.62 102 ASP A C 1
ATOM 776 O O . ASP A 1 102 ? -21.035 -4.584 11.112 1.00 93.62 102 ASP A O 1
ATOM 780 N N . ASP A 1 103 ? -19.230 -4.934 9.832 1.00 91.88 103 ASP A N 1
ATOM 781 C CA . ASP A 1 103 ? -18.682 -6.028 10.641 1.00 91.88 103 ASP A CA 1
ATOM 782 C C . ASP A 1 103 ? -17.861 -5.531 11.846 1.00 91.88 103 ASP A C 1
ATOM 784 O O . ASP A 1 103 ? -17.308 -6.340 12.597 1.00 91.88 103 ASP A O 1
ATOM 788 N N . GLY A 1 104 ? -17.705 -4.217 12.024 1.00 90.19 104 GLY A N 1
ATOM 789 C CA . GLY A 1 104 ? -16.858 -3.608 13.051 1.00 90.19 104 GLY A CA 1
ATOM 790 C C . GLY A 1 104 ? -15.355 -3.730 12.778 1.00 90.19 104 GLY A C 1
ATOM 791 O O . GLY A 1 104 ? -14.552 -3.506 13.682 1.00 90.19 104 GLY A O 1
ATOM 792 N N . THR A 1 105 ? -14.953 -4.117 11.565 1.00 95.94 105 THR A N 1
ATOM 793 C CA . THR A 1 105 ? -13.546 -4.182 11.149 1.00 95.94 105 THR A CA 1
ATOM 794 C C . THR A 1 105 ? -13.072 -2.791 10.756 1.00 95.94 105 THR A C 1
ATOM 796 O O . THR A 1 105 ? -13.770 -2.076 10.036 1.00 95.94 105 THR A O 1
ATOM 799 N N . GLN A 1 106 ? -11.879 -2.406 11.205 1.00 96.19 106 GLN A N 1
ATOM 800 C CA . GLN A 1 106 ? -11.279 -1.123 10.864 1.00 96.19 106 GLN A CA 1
ATOM 801 C C . GLN A 1 106 ? -11.099 -0.975 9.348 1.00 96.19 106 GLN A C 1
ATOM 803 O O . GLN A 1 106 ? -10.619 -1.890 8.670 1.00 96.19 106 GLN A O 1
ATOM 808 N N . VAL A 1 107 ? -11.459 0.196 8.826 1.00 97.94 107 VAL A N 1
ATOM 809 C CA . VAL A 1 107 ? -11.292 0.555 7.417 1.00 97.94 107 VAL A CA 1
ATOM 810 C C . VAL A 1 107 ? -10.604 1.907 7.264 1.00 97.94 107 VAL A C 1
ATOM 812 O O . VAL A 1 107 ? -10.700 2.778 8.127 1.00 97.94 107 VAL A O 1
ATOM 815 N N . THR A 1 108 ? -9.916 2.100 6.143 1.00 97.06 108 THR A N 1
ATOM 816 C CA . THR A 1 108 ? -9.389 3.403 5.727 1.00 97.06 108 THR A CA 1
ATOM 817 C C . THR A 1 108 ? -9.576 3.608 4.229 1.00 97.06 108 THR A C 1
ATOM 819 O O . THR A 1 108 ? -9.569 2.646 3.463 1.00 97.06 108 THR A O 1
ATOM 822 N N . THR A 1 109 ? -9.716 4.856 3.792 1.00 97.81 109 THR A N 1
ATOM 823 C CA . THR A 1 109 ? -9.740 5.192 2.365 1.00 97.81 109 THR A CA 1
ATOM 824 C C . THR A 1 109 ? -8.335 5.550 1.911 1.00 97.81 109 THR A C 1
ATOM 826 O O . THR A 1 109 ? -7.756 6.542 2.352 1.00 97.81 109 THR A O 1
ATOM 829 N N . VAL A 1 110 ? -7.794 4.765 0.988 1.00 96.75 110 VAL A N 1
ATOM 830 C CA . VAL A 1 110 ? -6.518 5.039 0.331 1.00 96.75 110 VAL A CA 1
ATOM 831 C C . VAL A 1 110 ? -6.785 5.832 -0.940 1.00 96.75 110 VAL A C 1
ATOM 833 O O . VAL A 1 110 ? -7.589 5.420 -1.774 1.00 96.75 110 VAL A O 1
ATOM 836 N N . THR A 1 111 ? -6.091 6.956 -1.101 1.00 96.38 111 THR A N 1
ATOM 837 C CA . THR A 1 111 ? -6.089 7.740 -2.343 1.00 96.38 111 THR A CA 1
ATOM 838 C C . THR A 1 111 ? -4.776 7.500 -3.073 1.00 96.38 111 THR A C 1
ATOM 840 O O . THR A 1 111 ? -3.708 7.613 -2.475 1.00 96.38 111 THR A O 1
ATOM 843 N N . TYR A 1 112 ? -4.847 7.170 -4.358 1.00 94.94 112 TYR A N 1
ATOM 844 C CA . TYR A 1 112 ? -3.681 6.860 -5.181 1.00 94.94 112 TYR A CA 1
ATOM 845 C C . TYR A 1 112 ? -3.843 7.418 -6.598 1.00 94.94 112 TYR A C 1
ATOM 847 O O . TYR A 1 112 ? -4.927 7.850 -6.987 1.00 94.94 112 TYR A O 1
ATOM 855 N N . SER A 1 113 ? -2.757 7.452 -7.370 1.00 93.81 113 SER A N 1
ATOM 856 C CA . SER A 1 113 ? -2.784 7.860 -8.778 1.00 93.81 113 SER A CA 1
ATOM 857 C C . SER A 1 113 ? -2.492 6.655 -9.655 1.00 93.81 113 SER A C 1
ATOM 859 O O . SER A 1 113 ? -1.556 5.912 -9.371 1.00 93.81 113 SER A O 1
ATOM 861 N N . GLN A 1 114 ? -3.308 6.456 -10.685 1.00 93.69 114 GLN A N 1
ATOM 862 C CA . GLN A 1 114 ? -3.127 5.396 -11.665 1.00 93.69 114 GLN A CA 1
ATOM 863 C C . GLN A 1 114 ? -3.616 5.865 -13.035 1.00 93.69 114 GLN A C 1
ATOM 865 O O . GLN A 1 114 ? -4.735 6.363 -13.174 1.00 93.69 114 GLN A O 1
ATOM 870 N N . GLN A 1 115 ? -2.781 5.671 -14.047 1.00 92.38 115 GLN A N 1
ATOM 871 C CA . GLN A 1 115 ? -2.943 6.116 -15.429 1.00 92.38 115 GLN A CA 1
ATOM 872 C C . GLN A 1 115 ? -3.305 7.606 -15.501 1.00 92.38 115 GLN A C 1
ATOM 874 O O . GLN A 1 115 ? -4.286 8.006 -16.126 1.00 92.38 115 GLN A O 1
ATOM 879 N N . GLY A 1 116 ? -2.548 8.431 -14.773 1.00 90.06 116 GLY A N 1
ATOM 880 C CA . GLY A 1 116 ? -2.766 9.877 -14.682 1.00 90.06 116 GLY A CA 1
ATOM 881 C C . GLY A 1 116 ? -4.056 10.311 -13.974 1.00 90.06 116 GLY A C 1
ATOM 882 O O . GLY A 1 116 ? -4.337 11.507 -13.931 1.00 90.06 116 GLY A O 1
ATOM 883 N N . THR A 1 117 ? -4.831 9.382 -13.405 1.00 95.25 117 THR A N 1
ATOM 884 C CA . THR A 1 117 ? -6.106 9.672 -12.736 1.00 95.25 117 THR A CA 1
ATOM 885 C C . THR A 1 117 ? -6.017 9.367 -11.246 1.00 95.25 117 THR A C 1
ATOM 887 O O . THR A 1 117 ? -5.530 8.310 -10.844 1.00 95.25 117 THR A O 1
ATOM 890 N N . THR A 1 118 ? -6.526 10.272 -10.409 1.00 96.81 118 THR A N 1
ATOM 891 C CA . THR A 1 118 ? -6.687 10.016 -8.973 1.00 96.81 118 THR A CA 1
ATOM 892 C C . THR A 1 118 ? -7.827 9.029 -8.740 1.00 96.81 118 THR A C 1
ATOM 894 O O . THR A 1 118 ? -8.945 9.236 -9.206 1.00 96.81 118 THR A O 1
ATOM 897 N N . LYS A 1 119 ? -7.545 7.963 -7.994 1.00 97.25 119 LYS A N 1
ATOM 898 C CA . LYS A 1 119 ? -8.492 6.919 -7.608 1.00 97.25 119 LYS A CA 1
ATOM 899 C C . LYS A 1 119 ? -8.509 6.763 -6.093 1.00 97.25 119 LYS A C 1
ATOM 901 O O . LYS A 1 119 ? -7.565 7.148 -5.400 1.00 97.25 119 LYS A O 1
ATOM 906 N N . THR A 1 120 ? -9.582 6.173 -5.588 1.00 97.75 120 THR A N 1
ATOM 907 C CA . THR A 1 120 ? -9.711 5.800 -4.182 1.00 97.75 120 THR A CA 1
ATOM 908 C C . THR A 1 120 ? -10.061 4.327 -4.057 1.00 97.75 120 THR A C 1
ATOM 910 O O . THR A 1 120 ? -10.684 3.742 -4.942 1.00 97.75 120 THR A O 1
ATOM 913 N N . THR A 1 121 ? -9.639 3.715 -2.958 1.00 97.56 121 THR A N 1
ATOM 914 C CA . THR A 1 121 ? -10.049 2.365 -2.569 1.00 97.56 121 THR A CA 1
ATOM 915 C C . THR A 1 121 ? -10.233 2.298 -1.059 1.00 97.56 121 THR A C 1
ATOM 917 O O . THR A 1 121 ? -9.598 3.055 -0.322 1.00 97.56 121 THR A O 1
ATOM 920 N N . VAL A 1 122 ? -11.110 1.414 -0.594 1.00 97.94 122 VAL A N 1
ATOM 921 C CA . VAL A 1 122 ? -11.310 1.163 0.835 1.00 97.94 122 VAL A CA 1
ATOM 922 C C . VAL A 1 122 ? -10.465 -0.039 1.230 1.00 97.94 122 VAL A C 1
ATOM 924 O O . VAL A 1 122 ? -10.646 -1.136 0.709 1.00 97.94 122 VAL A O 1
ATOM 927 N N . LEU A 1 123 ? -9.541 0.178 2.157 1.00 97.44 123 LEU A N 1
ATOM 928 C CA . LEU A 1 123 ? -8.699 -0.849 2.744 1.00 97.44 123 LEU A CA 1
ATOM 929 C C . LEU A 1 123 ? -9.323 -1.310 4.059 1.00 97.44 123 LEU A C 1
ATOM 931 O O . LEU A 1 123 ? -9.502 -0.495 4.962 1.00 97.44 123 LEU A O 1
ATOM 935 N N . ALA A 1 124 ? -9.628 -2.599 4.179 1.00 97.62 124 ALA A N 1
ATOM 936 C CA . ALA A 1 124 ? -10.142 -3.199 5.409 1.00 97.62 124 ALA A CA 1
ATOM 937 C C . ALA A 1 124 ? -9.059 -4.035 6.093 1.00 97.62 124 ALA A C 1
ATOM 939 O O . ALA A 1 124 ? -8.313 -4.748 5.423 1.00 97.62 124 ALA A O 1
ATOM 940 N N . PHE A 1 125 ? -8.963 -3.985 7.416 1.00 97.56 125 PHE A N 1
ATOM 941 C CA . PHE A 1 125 ? -8.023 -4.830 8.149 1.00 97.56 125 PHE A CA 1
ATOM 942 C C . PHE A 1 125 ? -8.309 -6.332 7.924 1.00 97.56 125 PHE A C 1
ATOM 944 O O . PHE A 1 125 ? -9.477 -6.724 7.946 1.00 97.56 125 PHE A O 1
ATOM 951 N N . PRO A 1 126 ? -7.295 -7.203 7.720 1.00 97.19 126 PRO A N 1
ATOM 952 C CA . PRO A 1 126 ? -5.849 -6.944 7.647 1.00 97.19 126 PRO A CA 1
ATOM 953 C C . PRO A 1 126 ? -5.310 -6.849 6.203 1.00 97.19 126 PRO A C 1
ATOM 955 O O . PRO A 1 126 ? -4.131 -7.094 5.960 1.00 97.19 126 PRO A O 1
ATOM 958 N N . THR A 1 127 ? -6.162 -6.548 5.219 1.00 97.31 127 THR A N 1
ATOM 959 C CA . THR A 1 127 ? -5.743 -6.463 3.809 1.00 97.31 127 THR A CA 1
ATOM 960 C C . THR A 1 127 ? -4.730 -5.340 3.590 1.00 97.31 127 THR A C 1
ATOM 962 O O . THR A 1 127 ? -4.706 -4.354 4.331 1.00 97.31 127 THR A O 1
ATOM 965 N N . SER A 1 128 ? -3.899 -5.486 2.561 1.00 96.75 128 SER A N 1
ATOM 966 C CA . SER A 1 128 ? -2.949 -4.473 2.105 1.00 96.75 128 SER A CA 1
ATOM 967 C C . SER A 1 128 ? -3.251 -4.067 0.663 1.00 96.75 128 SER A C 1
ATOM 969 O O . SER A 1 128 ? -3.937 -4.776 -0.074 1.00 96.75 128 SER A O 1
ATOM 971 N N . PHE A 1 129 ? -2.758 -2.899 0.265 1.00 97.50 129 PHE A N 1
ATOM 972 C CA . PHE A 1 129 ? -2.913 -2.375 -1.088 1.00 97.50 129 PHE A CA 1
ATOM 973 C C . PHE A 1 129 ? -1.598 -1.770 -1.560 1.00 97.50 129 PHE A C 1
ATOM 975 O O . PHE A 1 129 ? -0.992 -0.980 -0.838 1.00 97.50 129 PHE A O 1
ATOM 982 N N . THR A 1 130 ? -1.172 -2.092 -2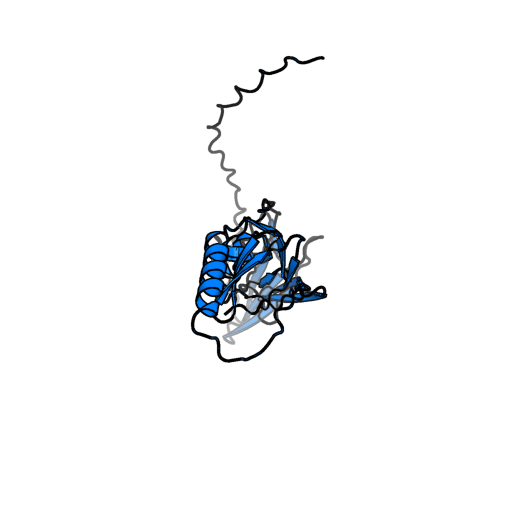.777 1.00 97.56 130 THR A N 1
ATOM 983 C CA . THR A 1 130 ? 0.069 -1.559 -3.345 1.00 97.56 130 THR A CA 1
ATOM 984 C C . THR A 1 130 ? -0.240 -0.600 -4.489 1.00 97.56 130 THR A C 1
ATOM 986 O O . THR A 1 130 ? -0.814 -0.975 -5.512 1.00 97.56 130 THR A O 1
ATOM 989 N N . SER A 1 131 ? 0.170 0.655 -4.313 1.00 96.62 131 SER A N 1
ATOM 990 C CA . SER A 1 131 ? 0.146 1.695 -5.334 1.00 96.62 131 SER A CA 1
ATOM 991 C C . SER A 1 131 ? 1.439 1.655 -6.140 1.00 96.62 131 SER A C 1
ATOM 993 O O . SER A 1 131 ? 2.514 2.007 -5.650 1.00 96.62 131 SER A O 1
ATOM 995 N N . TRP A 1 132 ? 1.299 1.273 -7.401 1.00 96.88 132 TRP A N 1
ATOM 996 C CA . TRP A 1 132 ? 2.364 1.240 -8.397 1.00 96.88 132 TRP A CA 1
ATOM 997 C C . TRP A 1 132 ? 2.393 2.535 -9.212 1.00 96.88 132 TRP A C 1
ATOM 999 O O . TRP A 1 132 ? 1.377 3.220 -9.330 1.00 96.88 132 TRP A O 1
ATOM 1009 N N . ALA A 1 133 ? 3.543 2.867 -9.800 1.00 95.88 133 ALA A N 1
ATOM 1010 C CA . ALA A 1 133 ? 3.595 3.872 -10.857 1.00 95.88 133 ALA A CA 1
ATOM 1011 C C . ALA A 1 133 ? 2.897 3.366 -12.128 1.00 95.88 133 ALA A C 1
ATOM 1013 O O . ALA A 1 133 ? 2.711 2.169 -12.302 1.00 95.88 133 ALA A O 1
ATOM 1014 N N . ASP A 1 134 ? 2.583 4.275 -13.050 1.00 96.62 134 ASP A N 1
ATOM 1015 C CA . ASP A 1 134 ? 1.945 3.944 -14.338 1.00 96.62 134 ASP A CA 1
ATOM 1016 C C . ASP A 1 134 ? 2.896 3.293 -15.345 1.00 96.62 134 ASP A C 1
ATOM 1018 O O . ASP A 1 134 ? 2.476 2.774 -16.375 1.00 96.62 134 ASP A O 1
ATOM 1022 N N . GLY A 1 135 ? 4.189 3.379 -15.067 1.00 96.62 135 GLY A N 1
ATOM 1023 C CA . GLY A 1 135 ? 5.261 2.975 -15.950 1.00 96.62 135 GLY A CA 1
ATOM 1024 C C . GLY A 1 135 ? 6.592 3.484 -15.426 1.00 96.62 135 GLY A C 1
ATOM 1025 O O . GLY A 1 135 ? 6.676 4.105 -14.359 1.00 96.62 135 GLY A O 1
ATOM 1026 N N . TYR A 1 136 ? 7.629 3.267 -16.217 1.00 96.38 136 TYR A N 1
ATOM 1027 C CA . TYR A 1 136 ? 8.977 3.746 -15.953 1.00 96.38 136 TYR A CA 1
ATOM 1028 C C . TYR A 1 136 ? 9.530 4.466 -17.179 1.00 96.38 136 TYR A C 1
ATOM 1030 O O . TYR A 1 136 ? 9.020 4.329 -18.291 1.00 96.38 136 TYR A O 1
ATOM 1038 N N . THR A 1 137 ? 10.578 5.259 -16.987 1.00 96.62 137 THR A N 1
ATOM 1039 C CA . THR A 1 137 ? 11.384 5.768 -18.094 1.00 96.62 137 THR A CA 1
ATOM 1040 C C . THR A 1 137 ? 12.723 5.057 -18.106 1.00 96.62 137 THR A C 1
ATOM 1042 O O . THR A 1 137 ? 13.290 4.741 -17.059 1.00 96.62 137 THR A O 1
ATOM 1045 N N . TRP A 1 138 ? 13.247 4.797 -19.297 1.00 96.00 138 TRP A N 1
ATOM 1046 C CA . TRP A 1 138 ? 14.579 4.228 -19.447 1.00 96.00 138 TRP A CA 1
ATOM 1047 C C . TRP A 1 138 ? 15.364 4.938 -20.544 1.00 96.00 138 TRP A C 1
ATOM 1049 O O . TRP A 1 138 ? 14.799 5.501 -21.482 1.00 96.00 138 TRP A O 1
ATOM 1059 N N . GLN A 1 139 ? 16.682 4.924 -20.403 1.00 96.19 139 GLN A N 1
ATOM 1060 C CA . GLN A 1 139 ? 17.625 5.479 -21.366 1.00 96.19 139 GLN A CA 1
ATOM 1061 C C . GLN A 1 139 ? 18.847 4.568 -21.434 1.00 96.19 139 GLN A C 1
ATOM 1063 O O . GLN A 1 139 ? 19.265 4.019 -20.414 1.00 96.19 139 GLN A O 1
ATOM 1068 N N . GLY A 1 140 ? 19.445 4.438 -22.615 1.00 94.81 140 GLY A N 1
ATOM 1069 C CA . GLY A 1 140 ? 20.663 3.671 -22.842 1.00 94.81 140 GLY A CA 1
ATOM 1070 C C . GLY A 1 140 ? 20.446 2.490 -23.776 1.00 94.81 140 GLY A C 1
ATOM 1071 O O . GLY A 1 140 ? 19.602 2.546 -24.664 1.00 94.81 140 GLY A O 1
ATOM 1072 N N . ARG A 1 141 ? 21.233 1.430 -23.608 1.00 94.38 141 ARG A N 1
ATOM 1073 C CA . ARG A 1 141 ? 21.221 0.243 -24.467 1.00 94.38 141 ARG A CA 1
ATOM 1074 C C . ARG A 1 141 ? 20.856 -0.999 -23.666 1.00 94.38 141 ARG A C 1
ATOM 1076 O O . ARG A 1 141 ? 21.450 -1.228 -22.612 1.00 94.38 141 ARG A O 1
ATOM 1083 N N . LEU A 1 142 ? 19.915 -1.785 -24.183 1.00 92.81 142 LEU A N 1
ATOM 1084 C CA . LEU A 1 142 ? 19.405 -3.009 -23.571 1.00 92.81 142 LEU A CA 1
ATOM 1085 C C . LEU A 1 142 ? 19.238 -4.102 -24.637 1.00 92.81 142 LEU A C 1
ATOM 1087 O O . LEU A 1 142 ? 18.802 -3.831 -25.756 1.00 92.81 142 LEU A O 1
ATOM 1091 N N . GLN A 1 143 ? 19.554 -5.340 -24.273 1.00 90.06 143 GLN A N 1
ATOM 1092 C CA . GLN A 1 143 ? 19.206 -6.517 -25.059 1.00 90.06 143 GLN A CA 1
ATOM 1093 C C . GLN A 1 143 ? 17.737 -6.882 -24.803 1.00 90.06 143 GLN A C 1
ATOM 1095 O O . GLN A 1 143 ? 17.299 -6.961 -23.660 1.00 90.06 143 GLN A O 1
ATOM 1100 N N . THR A 1 144 ? 16.972 -7.085 -25.867 1.00 85.75 144 THR A N 1
ATOM 1101 C CA . THR A 1 144 ? 15.548 -7.437 -25.814 1.00 85.75 144 THR A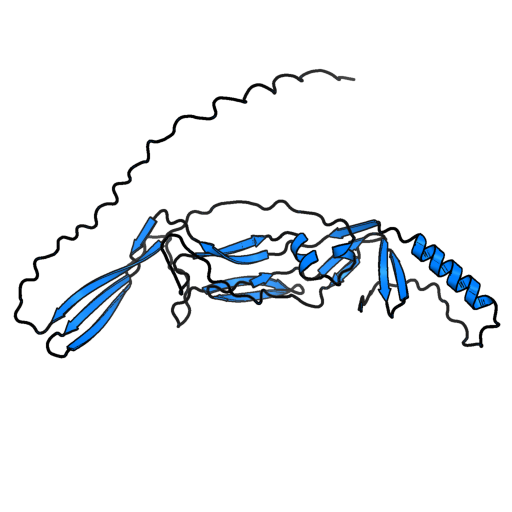 CA 1
ATOM 1102 C C . THR A 1 144 ? 15.295 -8.663 -26.673 1.00 85.75 144 THR A C 1
ATOM 1104 O O . THR A 1 144 ? 16.047 -8.924 -27.609 1.00 85.75 144 THR A O 1
ATOM 1107 N N . GLU A 1 145 ? 14.234 -9.401 -26.380 1.00 82.12 145 GLU A N 1
ATOM 1108 C CA . GLU A 1 145 ? 13.814 -10.546 -27.181 1.00 82.12 145 GLU A CA 1
ATOM 1109 C C . GLU A 1 145 ? 12.442 -10.259 -27.782 1.00 82.12 145 GLU A C 1
ATOM 1111 O O . GLU A 1 145 ? 11.487 -9.956 -27.063 1.00 82.12 145 GLU A O 1
ATOM 1116 N N . LYS A 1 146 ? 12.341 -10.328 -29.107 1.00 75.81 146 LYS A N 1
ATOM 1117 C CA . LYS A 1 146 ? 11.092 -10.144 -29.837 1.00 75.81 146 LYS A CA 1
ATOM 1118 C C . LYS A 1 146 ? 10.953 -11.273 -30.847 1.00 75.81 146 LYS A C 1
A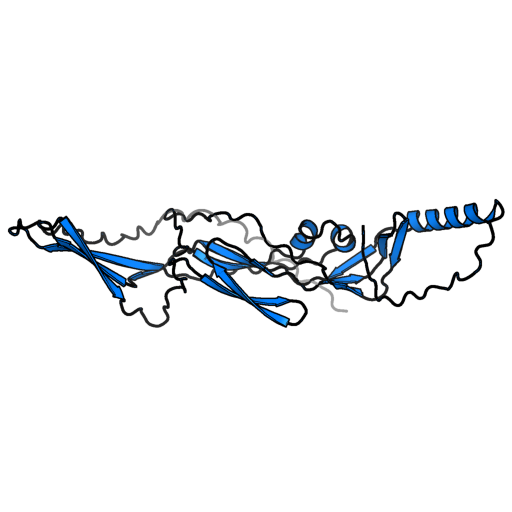TOM 1120 O O . LYS A 1 146 ? 11.826 -11.436 -31.685 1.00 75.81 146 LYS A O 1
ATOM 1125 N N . ASP A 1 147 ? 9.848 -12.012 -30.772 1.00 80.12 147 ASP A N 1
ATOM 1126 C CA . ASP A 1 147 ? 9.538 -13.110 -31.698 1.00 80.12 147 ASP A CA 1
ATOM 1127 C C . ASP A 1 147 ? 10.676 -14.157 -31.790 1.00 80.12 147 ASP A C 1
ATOM 1129 O O . ASP A 1 147 ? 11.064 -14.565 -32.880 1.00 80.12 147 ASP A O 1
ATOM 1133 N N . ASP A 1 148 ? 11.240 -14.541 -30.635 1.00 81.00 148 ASP A N 1
ATOM 1134 C CA . ASP A 1 148 ? 12.407 -15.435 -30.477 1.00 81.00 148 ASP A CA 1
ATOM 1135 C C . ASP A 1 148 ? 13.718 -14.914 -31.110 1.00 81.00 148 ASP A C 1
ATOM 1137 O O . ASP A 1 148 ? 14.746 -15.596 -31.111 1.00 81.00 148 ASP A O 1
ATOM 1141 N N . GLU A 1 149 ? 13.724 -13.677 -31.615 1.00 77.75 149 GLU A N 1
ATOM 1142 C CA . GLU A 1 149 ? 14.925 -12.983 -32.063 1.00 77.75 149 GLU A CA 1
ATOM 1143 C C . GLU A 1 149 ? 15.432 -12.038 -30.977 1.00 77.75 149 GLU A C 1
ATOM 1145 O O . GLU A 1 149 ? 14.728 -11.158 -30.471 1.00 77.75 149 GLU A O 1
ATOM 1150 N N . THR A 1 150 ? 16.706 -12.185 -30.626 1.00 82.00 150 THR A N 1
ATOM 1151 C CA . THR A 1 150 ? 17.350 -11.260 -29.703 1.00 82.00 150 THR A CA 1
ATOM 1152 C C . THR A 1 150 ? 17.855 -10.026 -30.448 1.00 82.00 150 THR A C 1
ATOM 1154 O O . THR A 1 150 ? 18.701 -10.124 -31.336 1.00 82.00 150 THR A O 1
ATOM 1157 N N . ALA A 1 151 ? 17.363 -8.850 -30.067 1.00 85.44 151 ALA A N 1
ATOM 1158 C CA . ALA A 1 151 ? 17.698 -7.565 -30.666 1.00 85.44 151 ALA A CA 1
ATOM 1159 C C . ALA A 1 151 ? 18.244 -6.587 -29.620 1.00 85.44 151 ALA A C 1
ATOM 1161 O O . ALA A 1 151 ? 17.786 -6.540 -28.479 1.00 85.44 151 ALA A O 1
ATOM 1162 N N . CYS A 1 152 ? 19.208 -5.759 -30.022 1.00 89.06 152 CYS A N 1
ATOM 1163 C CA . CYS A 1 152 ? 19.744 -4.700 -29.177 1.00 89.06 152 CYS A CA 1
ATOM 1164 C C . CYS A 1 152 ? 18.969 -3.397 -29.403 1.00 89.06 152 CYS A C 1
ATOM 1166 O O . CYS A 1 152 ? 19.008 -2.832 -30.497 1.00 89.06 152 CYS A O 1
ATOM 1168 N N . VAL A 1 153 ? 18.281 -2.898 -28.377 1.00 90.12 153 VAL A N 1
ATOM 1169 C CA . VAL A 1 153 ? 17.505 -1.653 -28.446 1.00 90.12 153 VAL A CA 1
ATOM 1170 C C . VAL A 1 153 ? 18.284 -0.540 -27.761 1.00 90.12 153 VAL A C 1
ATOM 1172 O O . VAL A 1 153 ? 18.827 -0.718 -26.671 1.00 90.12 153 VAL A O 1
ATOM 1175 N N . THR A 1 154 ? 18.348 0.624 -28.407 1.00 92.19 154 THR A N 1
ATOM 1176 C CA . THR A 1 154 ? 19.010 1.815 -27.862 1.00 92.19 154 THR A CA 1
ATOM 1177 C C . THR A 1 154 ? 18.028 2.979 -27.780 1.00 92.19 154 THR A C 1
ATOM 1179 O O . THR A 1 154 ? 17.487 3.410 -28.795 1.00 92.19 154 THR A O 1
ATOM 1182 N N . ALA A 1 155 ? 17.835 3.514 -26.576 1.00 94.25 155 ALA A N 1
ATOM 1183 C CA . ALA A 1 155 ? 17.089 4.733 -26.297 1.00 94.25 155 ALA A CA 1
ATOM 1184 C C . ALA A 1 155 ? 18.071 5.872 -25.987 1.00 94.25 155 ALA A C 1
ATOM 1186 O O . ALA A 1 155 ? 18.631 5.955 -24.893 1.00 94.25 155 ALA A O 1
ATOM 1187 N N . ILE A 1 156 ? 18.299 6.753 -26.966 1.00 93.31 156 ILE A N 1
ATOM 1188 C CA . ILE A 1 156 ? 19.195 7.913 -26.806 1.00 93.31 156 ILE A CA 1
ATOM 1189 C C . ILE A 1 156 ? 18.575 8.944 -25.854 1.00 93.31 156 ILE A C 1
ATOM 1191 O O . ILE A 1 156 ? 19.283 9.543 -25.046 1.00 93.31 156 ILE A O 1
ATOM 1195 N N . ILE A 1 157 ? 17.254 9.116 -25.923 1.00 94.31 157 ILE A N 1
ATOM 1196 C CA . ILE A 1 157 ? 16.461 9.954 -25.018 1.00 94.31 157 ILE A CA 1
ATOM 1197 C C . ILE A 1 157 ? 15.619 9.075 -24.082 1.00 94.31 157 ILE A C 1
ATOM 1199 O O . ILE A 1 157 ? 15.242 7.969 -24.488 1.00 94.31 157 ILE A O 1
ATOM 1203 N N . PRO A 1 158 ? 15.299 9.546 -22.859 1.00 95.12 158 PRO A N 1
ATOM 1204 C CA . PRO A 1 158 ? 14.415 8.821 -21.956 1.00 95.12 158 PRO A CA 1
ATOM 1205 C C . PRO A 1 158 ? 13.096 8.459 -22.640 1.00 95.12 158 PRO A C 1
ATOM 1207 O O . PRO A 1 158 ? 12.372 9.329 -23.122 1.00 95.12 158 PRO A O 1
ATOM 1210 N N . SER A 1 159 ? 12.804 7.165 -22.690 1.00 94.38 159 SER A N 1
ATOM 1211 C CA . SER A 1 159 ? 11.599 6.610 -23.302 1.00 94.38 159 SER A CA 1
ATOM 1212 C C . SER A 1 159 ? 10.692 6.058 -22.211 1.00 94.38 159 SER A C 1
ATOM 1214 O O . SER A 1 159 ? 11.159 5.323 -21.342 1.00 94.38 159 SER A O 1
ATOM 1216 N N . PHE A 1 160 ? 9.412 6.431 -22.237 1.00 95.25 160 PHE A N 1
ATOM 1217 C CA . PHE A 1 160 ? 8.418 5.949 -21.278 1.00 95.25 160 PHE A CA 1
ATOM 1218 C C . PHE A 1 160 ? 7.870 4.584 -21.699 1.00 95.25 160 PHE A C 1
ATOM 1220 O O . PHE A 1 160 ? 7.512 4.390 -22.861 1.00 95.25 160 PHE A O 1
ATOM 1227 N N . VAL A 1 161 ? 7.786 3.663 -20.744 1.00 94.88 161 VAL A N 1
ATOM 1228 C CA . VAL A 1 161 ? 7.216 2.325 -20.902 1.00 94.88 161 VAL A CA 1
ATOM 1229 C C . VAL A 1 161 ? 6.095 2.175 -19.872 1.00 94.88 161 VAL A C 1
ATOM 1231 O O . VAL A 1 161 ? 6.383 2.209 -18.673 1.00 94.88 161 VAL A O 1
ATOM 1234 N N . PRO A 1 162 ? 4.824 2.069 -20.301 1.00 95.94 162 PRO A N 1
ATOM 1235 C CA . PRO A 1 162 ? 3.712 1.855 -19.384 1.00 95.94 162 PRO A CA 1
ATOM 1236 C C . PRO A 1 162 ? 3.743 0.430 -18.823 1.00 95.94 162 PRO A C 1
ATOM 1238 O O . PRO A 1 162 ? 4.084 -0.506 -19.543 1.00 95.94 162 PRO A O 1
ATOM 1241 N N . PHE A 1 163 ? 3.323 0.253 -17.571 1.00 95.50 163 PHE A N 1
ATOM 1242 C CA . PHE A 1 163 ? 3.065 -1.084 -17.040 1.00 95.50 163 PHE A CA 1
ATOM 1243 C C . PHE A 1 163 ? 1.714 -1.602 -17.538 1.00 95.50 163 PHE A C 1
ATOM 1245 O O . PHE A 1 163 ? 0.705 -0.895 -17.493 1.00 95.50 163 PHE A O 1
ATOM 1252 N N . GLU A 1 164 ? 1.685 -2.856 -17.988 1.00 93.75 164 GLU A N 1
ATOM 1253 C CA . GLU A 1 164 ? 0.453 -3.504 -18.459 1.00 93.75 164 GLU A CA 1
ATOM 1254 C C . GLU A 1 164 ? -0.463 -3.945 -17.306 1.00 93.75 164 GLU A C 1
ATOM 1256 O O . GLU A 1 164 ? -1.674 -4.086 -17.482 1.00 93.75 164 GLU A O 1
ATOM 1261 N N . SER A 1 165 ? 0.102 -4.164 -16.115 1.00 95.19 165 SER A N 1
ATOM 1262 C CA . SER A 1 165 ? -0.629 -4.626 -14.936 1.00 95.19 165 SER A CA 1
ATOM 1263 C C . SER A 1 165 ? -0.079 -4.026 -13.639 1.00 95.19 165 SER A C 1
ATOM 1265 O O . SER A 1 165 ? 1.000 -3.438 -13.610 1.00 95.19 165 SER A O 1
ATOM 1267 N N . PHE A 1 166 ? -0.851 -4.162 -12.560 1.00 96.31 166 PHE A N 1
ATOM 1268 C CA . PHE A 1 166 ? -0.559 -3.577 -11.249 1.00 96.31 166 PHE A CA 1
ATOM 1269 C C . PHE A 1 166 ? -0.776 -4.633 -10.155 1.00 96.31 166 PHE A C 1
ATOM 1271 O O . PHE A 1 166 ? -1.812 -4.605 -9.477 1.00 96.31 166 PHE A O 1
ATOM 1278 N N . PRO A 1 167 ? 0.138 -5.613 -10.031 1.00 96.81 167 PRO A N 1
ATOM 1279 C CA . PRO A 1 167 ? -0.065 -6.791 -9.191 1.00 96.81 167 PRO A CA 1
ATOM 1280 C C . PRO A 1 167 ? -0.348 -6.398 -7.738 1.00 96.81 167 PRO A C 1
ATOM 1282 O O . PRO A 1 167 ? 0.312 -5.529 -7.177 1.00 96.81 167 PRO A O 1
ATOM 1285 N N . GLN A 1 168 ? -1.350 -7.019 -7.121 1.00 96.69 168 GLN A N 1
ATOM 1286 C CA . GLN A 1 168 ? -1.701 -6.769 -5.721 1.00 96.69 168 GLN A CA 1
ATOM 1287 C C . GLN A 1 168 ? -1.254 -7.941 -4.841 1.00 96.69 168 GLN A C 1
ATOM 1289 O O . GLN A 1 168 ? -1.233 -9.078 -5.324 1.00 96.69 168 GLN A O 1
ATOM 1294 N N . PRO A 1 169 ? -0.923 -7.701 -3.558 1.00 93.69 169 PRO A N 1
ATOM 1295 C CA . PRO A 1 169 ? -0.643 -8.773 -2.612 1.00 93.69 169 PRO A CA 1
ATOM 1296 C C . PRO A 1 169 ? -1.811 -9.763 -2.545 1.00 93.69 169 PRO A C 1
ATOM 1298 O O . PRO A 1 169 ? -2.952 -9.382 -2.291 1.00 93.69 169 PRO A O 1
ATOM 1301 N N . THR A 1 170 ? -1.534 -11.043 -2.780 1.00 92.56 170 THR A N 1
ATOM 1302 C CA . THR A 1 170 ? -2.554 -12.106 -2.756 1.00 92.56 170 THR A CA 1
ATOM 1303 C C . THR A 1 170 ? -2.636 -12.804 -1.403 1.00 92.56 170 THR A C 1
ATOM 1305 O O . THR A 1 170 ? -3.677 -13.350 -1.044 1.00 92.56 170 THR A O 1
ATOM 1308 N N . SER A 1 171 ? -1.549 -12.782 -0.631 1.00 90.88 171 SER A N 1
ATOM 1309 C CA . SER A 1 171 ? -1.499 -13.354 0.709 1.00 90.88 171 SER A CA 1
ATOM 1310 C C . SER A 1 171 ? -1.972 -12.343 1.744 1.00 90.88 171 SER A C 1
ATOM 1312 O O . SER A 1 171 ? -1.351 -11.296 1.930 1.00 90.88 171 SER A O 1
ATOM 1314 N N . ILE A 1 172 ? -3.028 -12.697 2.467 1.00 91.75 172 ILE A N 1
ATOM 1315 C CA . ILE A 1 172 ? -3.466 -11.965 3.650 1.00 91.75 172 ILE A CA 1
ATOM 1316 C C . ILE A 1 172 ? -2.816 -12.630 4.863 1.00 91.75 172 ILE A C 1
ATOM 1318 O O . ILE A 1 172 ? -3.129 -13.775 5.189 1.00 91.75 172 ILE A O 1
ATOM 1322 N N . SER A 1 173 ? -1.906 -11.923 5.531 1.00 92.06 173 SER A N 1
ATOM 1323 C CA . SER A 1 173 ? -1.382 -12.330 6.833 1.00 92.06 173 SER A CA 1
ATOM 1324 C C . SER A 1 173 ? -2.021 -11.476 7.924 1.00 92.06 173 SER A C 1
ATOM 1326 O O . SER A 1 173 ? -2.129 -10.260 7.799 1.00 92.06 173 SER A O 1
ATOM 1328 N N . MET A 1 174 ? -2.478 -12.120 8.999 1.00 93.56 174 MET A N 1
ATOM 1329 C CA . MET A 1 174 ? -2.978 -11.406 10.170 1.00 93.56 174 MET A CA 1
ATOM 1330 C C . MET A 1 174 ? -1.774 -10.838 10.933 1.00 93.56 174 MET A C 1
ATOM 1332 O O . MET A 1 174 ? -0.959 -11.630 11.420 1.00 93.56 174 MET A O 1
ATOM 1336 N N . PRO A 1 175 ? -1.619 -9.510 11.044 1.00 92.69 175 PRO A N 1
ATOM 1337 C CA . PRO A 1 175 ? -0.522 -8.946 11.805 1.00 92.69 175 PRO A CA 1
ATOM 1338 C C . PRO A 1 175 ? -0.730 -9.222 13.300 1.00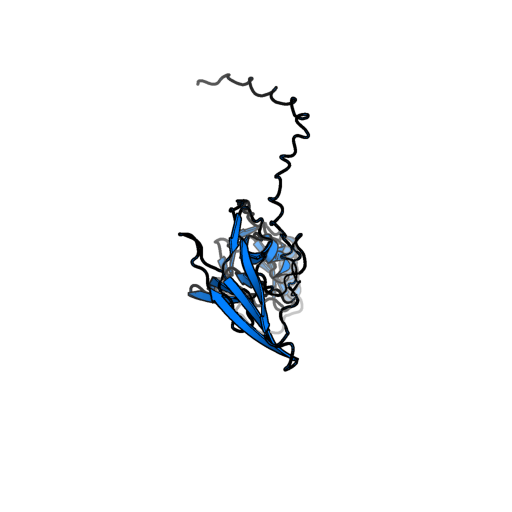 92.69 175 PRO A C 1
ATOM 1340 O O . PRO A 1 175 ? -1.852 -9.340 13.796 1.00 92.69 175 PRO A O 1
ATOM 1343 N N . THR A 1 176 ? 0.372 -9.351 14.034 1.00 93.75 176 THR A N 1
ATOM 1344 C CA . THR A 1 176 ? 0.361 -9.652 15.471 1.00 93.75 176 THR A CA 1
ATOM 1345 C C . THR A 1 176 ? 0.618 -8.397 16.293 1.00 93.75 176 THR A C 1
ATOM 1347 O O . THR A 1 176 ? 1.476 -7.592 15.933 1.00 93.75 176 THR A O 1
ATOM 1350 N N . HIS A 1 177 ? -0.063 -8.263 17.431 1.00 92.19 177 HIS A N 1
ATOM 1351 C CA . HIS A 1 177 ? 0.150 -7.177 18.385 1.00 92.19 177 HIS A CA 1
ATOM 1352 C C . HIS A 1 177 ? 0.582 -7.740 19.757 1.00 92.19 177 HIS A C 1
ATOM 1354 O O . HIS A 1 177 ? 0.025 -8.754 20.187 1.00 92.19 177 HIS A O 1
ATOM 1360 N N . PRO A 1 178 ? 1.517 -7.103 20.497 1.00 90.12 178 PRO A N 1
ATOM 1361 C CA . PRO A 1 178 ? 1.956 -7.585 21.816 1.00 90.12 178 PRO A CA 1
ATOM 1362 C C . PRO A 1 178 ? 0.832 -7.725 22.855 1.00 90.12 178 PRO A C 1
ATOM 1364 O O . PRO A 1 178 ? 0.917 -8.544 23.762 1.00 90.12 178 PRO A O 1
ATOM 1367 N N . SER A 1 179 ? -0.239 -6.936 22.726 1.00 88.00 179 SER A N 1
ATOM 1368 C CA . SER A 1 179 ? -1.427 -7.011 23.597 1.00 88.00 179 SER A CA 1
ATOM 1369 C C . SER A 1 179 ? -2.418 -8.132 23.248 1.00 88.00 179 SER A C 1
ATOM 1371 O O . SER A 1 179 ? -3.470 -8.201 23.880 1.00 88.00 179 SER A O 1
ATOM 1373 N N . GLY A 1 180 ? -2.106 -8.991 22.274 1.00 91.38 180 GLY A N 1
ATOM 1374 C CA . GLY A 1 180 ? -2.908 -10.161 21.912 1.00 91.38 180 GLY A CA 1
ATOM 1375 C C . GLY A 1 180 ? -3.566 -10.081 20.528 1.00 91.38 180 GLY A C 1
ATOM 1376 O O . GLY A 1 180 ? -3.307 -9.145 19.768 1.00 91.38 180 GLY A O 1
ATOM 1377 N N . PRO A 1 181 ? -4.393 -11.086 20.182 1.00 93.00 181 PRO A N 1
ATOM 1378 C CA . PRO A 1 181 ? -5.121 -11.125 18.918 1.00 93.00 181 PRO A CA 1
ATOM 1379 C C . PRO A 1 181 ? -6.125 -9.979 18.807 1.00 93.00 181 PRO A C 1
ATOM 1381 O O . PRO A 1 181 ? -6.837 -9.673 19.762 1.00 93.00 181 PRO A O 1
ATOM 1384 N N . ASP A 1 182 ? -6.229 -9.402 17.616 1.00 92.88 182 ASP A N 1
ATOM 1385 C CA . ASP A 1 182 ? -7.188 -8.345 17.319 1.00 92.88 182 ASP A CA 1
ATOM 1386 C C . ASP A 1 182 ? -7.754 -8.529 15.904 1.00 92.88 182 ASP A C 1
ATOM 1388 O O . ASP A 1 182 ? -7.249 -7.959 14.939 1.00 92.88 182 ASP A O 1
ATOM 1392 N N . PRO A 1 183 ? -8.802 -9.356 15.751 1.00 93.69 183 PRO A N 1
ATOM 1393 C CA . PRO A 1 183 ? -9.367 -9.675 14.443 1.00 93.69 183 PRO A CA 1
ATOM 1394 C C . PRO A 1 183 ? -10.060 -8.480 13.769 1.00 93.69 183 PRO A C 1
ATOM 1396 O O . PRO A 1 183 ? -10.470 -8.599 12.617 1.00 93.69 183 PRO A O 1
ATOM 1399 N N . LYS A 1 184 ? -10.235 -7.355 14.479 1.00 94.31 184 LYS A N 1
ATOM 1400 C CA . LYS A 1 184 ? -10.927 -6.157 13.985 1.00 94.31 184 LYS A CA 1
ATOM 1401 C C . LYS A 1 184 ? -9.991 -4.985 13.693 1.00 94.31 184 LYS A C 1
ATOM 1403 O O . LYS A 1 184 ? -10.454 -3.991 13.143 1.00 94.31 184 LYS A O 1
ATOM 1408 N N . GLY A 1 185 ? -8.700 -5.104 13.996 1.00 92.44 185 GLY A N 1
ATOM 1409 C CA . GLY A 1 185 ? -7.688 -4.102 13.658 1.00 92.44 185 GLY A CA 1
ATOM 1410 C C . GLY A 1 185 ? -7.634 -2.891 14.593 1.00 92.44 185 GLY A C 1
ATOM 1411 O O . GLY A 1 185 ? -6.851 -1.984 14.360 1.00 92.44 185 GLY A O 1
ATOM 1412 N N . LEU A 1 186 ? -8.400 -2.855 15.685 1.00 90.81 186 LEU A N 1
ATOM 1413 C CA . LEU A 1 186 ? -8.423 -1.735 16.637 1.00 90.81 186 LEU A CA 1
ATOM 1414 C C . LEU A 1 186 ? -7.072 -1.452 17.332 1.00 90.81 186 LEU A C 1
ATOM 1416 O O . LEU A 1 186 ? -6.904 -0.401 17.954 1.00 90.81 186 LEU A O 1
ATOM 1420 N N . LEU A 1 187 ? -6.116 -2.377 17.247 1.00 90.81 187 LEU A N 1
ATOM 1421 C CA . LEU A 1 187 ? -4.743 -2.276 17.735 1.00 90.81 187 LEU A CA 1
ATOM 1422 C C . LEU A 1 187 ? -3.737 -1.855 16.652 1.00 90.81 187 LEU A C 1
ATOM 1424 O O . LEU A 1 187 ? -2.533 -1.805 16.909 1.00 90.81 187 LEU A O 1
ATOM 1428 N N . PHE A 1 188 ? -4.216 -1.538 15.451 1.00 93.12 188 PHE A N 1
ATOM 1429 C CA . PHE A 1 188 ? -3.394 -1.223 14.294 1.00 93.12 188 PHE A CA 1
ATOM 1430 C C . PHE A 1 188 ? -3.785 0.119 13.676 1.00 93.12 188 PHE A C 1
ATOM 1432 O O . PHE A 1 188 ? -4.909 0.606 13.798 1.00 93.12 188 PHE A O 1
ATOM 1439 N N . LYS A 1 189 ? -2.825 0.735 12.988 1.00 92.69 189 LYS A N 1
ATOM 1440 C CA . LYS A 1 189 ? -3.065 1.925 12.175 1.00 92.69 189 LYS A CA 1
ATOM 1441 C C . LYS A 1 189 ? -2.718 1.663 10.717 1.00 92.69 189 LYS A C 1
ATOM 1443 O O . LYS A 1 189 ? -1.733 0.965 10.445 1.00 92.69 189 LYS A O 1
ATOM 1448 N N . PRO A 1 190 ? -3.468 2.250 9.773 1.00 94.12 190 PRO A N 1
ATOM 1449 C CA . PRO A 1 190 ? -3.063 2.220 8.382 1.00 94.12 190 PRO A CA 1
ATOM 1450 C C . PRO A 1 190 ? -1.757 3.003 8.229 1.00 94.12 190 PRO A C 1
ATOM 1452 O O . PRO A 1 190 ? -1.599 4.092 8.775 1.00 94.12 190 PRO A O 1
ATOM 1455 N N . THR A 1 191 ? -0.800 2.427 7.516 1.00 93.25 191 THR A N 1
ATOM 1456 C CA . THR A 1 191 ? 0.532 2.990 7.296 1.00 93.25 191 THR A CA 1
ATOM 1457 C C . THR A 1 191 ? 0.916 2.778 5.841 1.00 93.25 191 THR A C 1
ATOM 1459 O O . THR A 1 191 ? 0.753 1.683 5.306 1.00 93.25 191 THR A O 1
ATOM 1462 N N . SER A 1 192 ? 1.435 3.820 5.196 1.00 93.25 192 SER A N 1
ATOM 1463 C CA . SER A 1 192 ? 2.065 3.706 3.882 1.00 93.25 192 SER A CA 1
ATOM 1464 C C . SER A 1 192 ? 3.557 3.437 4.047 1.00 93.25 192 SER A C 1
ATOM 1466 O O . SER A 1 192 ? 4.262 4.230 4.669 1.00 93.25 192 SER A O 1
ATOM 1468 N N . ILE A 1 193 ? 4.038 2.348 3.464 1.00 91.38 193 ILE A N 1
ATOM 1469 C CA . ILE A 1 193 ? 5.448 1.975 3.422 1.00 91.38 193 ILE A CA 1
ATOM 1470 C C . ILE A 1 193 ? 5.934 2.166 1.991 1.00 91.38 193 ILE A C 1
ATOM 1472 O O . ILE A 1 193 ? 5.356 1.609 1.059 1.00 91.38 193 ILE A O 1
ATOM 1476 N N . ASP A 1 194 ? 6.994 2.944 1.815 1.00 91.31 194 ASP A N 1
ATOM 1477 C CA . ASP A 1 194 ? 7.714 2.998 0.546 1.00 91.31 194 ASP A CA 1
ATOM 1478 C C . ASP A 1 194 ? 8.583 1.730 0.426 1.00 91.31 194 ASP A C 1
ATOM 1480 O O . ASP A 1 194 ? 9.423 1.455 1.282 1.00 91.31 194 ASP A O 1
ATOM 1484 N N . LEU A 1 195 ? 8.331 0.911 -0.597 1.00 90.56 195 LEU A N 1
ATOM 1485 C CA . LEU A 1 195 ? 9.100 -0.312 -0.871 1.00 90.56 195 LEU A CA 1
ATOM 1486 C C . LEU A 1 195 ? 10.334 -0.046 -1.751 1.00 90.56 195 LEU A C 1
ATOM 1488 O O . LEU A 1 195 ? 11.135 -0.944 -2.022 1.00 90.56 195 LEU A O 1
ATOM 1492 N N . GLY A 1 196 ? 10.498 1.192 -2.213 1.00 89.81 196 GLY A N 1
ATOM 1493 C CA . GLY A 1 196 ? 11.542 1.615 -3.127 1.00 89.81 196 GLY A CA 1
ATOM 1494 C C . GLY A 1 196 ? 11.398 1.020 -4.527 1.00 89.81 196 GLY A C 1
ATOM 1495 O O . GLY A 1 196 ? 10.439 0.331 -4.872 1.00 89.81 196 GLY A O 1
ATOM 1496 N N . ALA A 1 197 ? 12.401 1.284 -5.366 1.00 89.00 197 ALA A N 1
ATOM 1497 C CA . ALA A 1 197 ? 12.426 0.791 -6.742 1.00 89.00 197 ALA A CA 1
ATOM 1498 C C . ALA A 1 197 ? 12.686 -0.728 -6.849 1.00 89.00 197 ALA A C 1
ATOM 1500 O O . ALA A 1 197 ? 12.434 -1.314 -7.896 1.00 89.00 197 ALA A O 1
ATOM 1501 N N . GLY A 1 198 ? 13.183 -1.370 -5.782 1.00 90.56 198 GLY A N 1
ATOM 1502 C CA . GLY A 1 198 ? 13.467 -2.810 -5.771 1.00 90.56 198 GLY A CA 1
ATOM 1503 C C . GLY A 1 198 ? 12.214 -3.670 -5.948 1.00 90.56 198 GLY A C 1
ATOM 1504 O O . GLY A 1 198 ? 12.276 -4.690 -6.623 1.00 90.56 198 GLY A O 1
ATOM 1505 N N . ALA A 1 199 ? 11.063 -3.206 -5.450 1.00 94.25 199 ALA A N 1
ATOM 1506 C CA . ALA A 1 199 ? 9.788 -3.906 -5.592 1.00 94.25 199 ALA A CA 1
ATOM 1507 C C . ALA A 1 199 ? 9.364 -4.121 -7.058 1.00 94.25 199 ALA A C 1
ATOM 1509 O O . ALA A 1 199 ? 8.670 -5.088 -7.357 1.00 94.25 199 ALA A O 1
ATOM 1510 N N . TYR A 1 200 ? 9.804 -3.264 -7.990 1.00 95.31 200 TYR A N 1
ATOM 1511 C CA . TYR A 1 200 ? 9.530 -3.463 -9.417 1.00 95.31 200 TYR A CA 1
ATOM 1512 C C . TYR A 1 200 ? 10.275 -4.663 -10.002 1.00 95.31 200 TYR A C 1
ATOM 1514 O O . TYR A 1 200 ? 9.751 -5.319 -10.894 1.00 95.31 200 TYR A O 1
ATOM 1522 N N . VAL A 1 201 ? 11.476 -4.965 -9.503 1.00 94.62 201 VAL A N 1
ATOM 1523 C CA . VAL A 1 201 ? 12.278 -6.103 -9.978 1.00 94.62 201 VAL A CA 1
ATOM 1524 C C . VAL A 1 201 ? 11.557 -7.417 -9.677 1.00 94.62 201 VAL A C 1
ATOM 1526 O O . VAL A 1 201 ? 11.524 -8.308 -10.521 1.00 94.62 201 VAL A O 1
ATOM 1529 N N . GLU A 1 202 ? 10.939 -7.511 -8.498 1.00 94.19 202 GLU A N 1
ATOM 1530 C CA . GLU A 1 202 ? 10.178 -8.687 -8.064 1.00 94.19 202 GLU A CA 1
ATOM 1531 C C . GLU A 1 202 ? 8.810 -8.782 -8.751 1.00 94.19 202 GLU A C 1
ATOM 1533 O O . GLU A 1 202 ? 8.395 -9.864 -9.158 1.00 94.19 202 GLU A O 1
ATOM 1538 N N . ALA A 1 203 ? 8.106 -7.655 -8.892 1.00 96.00 203 ALA A N 1
ATOM 1539 C CA . ALA A 1 203 ? 6.755 -7.631 -9.451 1.00 96.00 203 ALA A CA 1
ATOM 1540 C C . ALA A 1 203 ? 6.705 -7.732 -10.980 1.00 96.00 203 ALA A C 1
ATOM 1542 O O . ALA A 1 203 ? 5.699 -8.187 -11.524 1.00 96.00 203 ALA A O 1
ATOM 1543 N N . PHE A 1 204 ? 7.771 -7.319 -11.668 1.00 95.56 204 PHE A N 1
ATOM 1544 C CA . PHE A 1 204 ? 7.866 -7.317 -13.125 1.00 95.56 204 PHE A CA 1
ATOM 1545 C C . PHE A 1 204 ? 9.130 -8.064 -13.582 1.00 95.56 204 PHE A C 1
ATOM 1547 O O . PHE A 1 204 ? 10.064 -7.456 -14.120 1.00 95.56 204 PHE A O 1
ATOM 1554 N N . PRO A 1 205 ? 9.189 -9.393 -13.369 1.00 95.12 205 PRO A N 1
ATOM 1555 C CA . PRO A 1 205 ? 10.356 -10.200 -13.729 1.00 95.12 205 PRO A CA 1
ATOM 1556 C C . PRO A 1 205 ? 10.632 -10.177 -15.238 1.00 95.12 205 PRO A C 1
ATOM 1558 O O . PRO A 1 205 ? 11.783 -10.261 -15.659 1.00 95.12 205 PRO A O 1
ATOM 1561 N N . ASP A 1 206 ? 9.584 -9.991 -16.040 1.00 92.25 206 ASP A N 1
ATOM 1562 C CA . ASP A 1 206 ? 9.664 -9.931 -17.497 1.00 92.25 206 ASP A CA 1
ATOM 1563 C C . ASP A 1 206 ? 10.088 -8.552 -18.027 1.00 92.25 206 ASP A C 1
ATOM 1565 O O . ASP A 1 206 ? 10.255 -8.390 -19.226 1.00 92.25 206 ASP A O 1
ATOM 1569 N N . GLU A 1 207 ? 10.290 -7.535 -17.186 1.00 92.19 207 GLU A N 1
ATOM 1570 C CA . GLU A 1 207 ? 10.711 -6.203 -17.639 1.00 92.19 207 GLU A CA 1
ATOM 1571 C C . GLU A 1 207 ? 12.240 -6.089 -17.666 1.00 92.19 207 GLU A C 1
ATOM 1573 O O . GLU A 1 207 ? 12.877 -5.653 -16.706 1.00 92.19 207 GLU A O 1
ATOM 1578 N N . GLY A 1 208 ? 12.854 -6.449 -18.796 1.00 91.69 208 GLY A N 1
ATOM 1579 C CA . GLY A 1 208 ? 14.316 -6.542 -18.937 1.00 91.69 208 GLY A CA 1
ATOM 1580 C C . GLY A 1 208 ? 15.093 -5.282 -18.522 1.00 91.69 208 GLY A C 1
ATOM 1581 O O . GLY A 1 208 ? 16.198 -5.390 -17.982 1.00 91.69 208 GLY A O 1
ATOM 1582 N N . ALA A 1 209 ? 14.512 -4.089 -18.702 1.00 94.12 209 ALA A N 1
ATOM 1583 C CA . ALA A 1 209 ? 15.114 -2.836 -18.247 1.00 94.12 209 ALA A CA 1
ATOM 1584 C C . ALA A 1 209 ? 15.193 -2.753 -16.713 1.00 94.12 209 ALA A C 1
ATOM 1586 O O . ALA A 1 209 ? 16.219 -2.339 -16.178 1.00 94.12 209 ALA A O 1
ATOM 1587 N N . LEU A 1 210 ? 14.151 -3.187 -15.999 1.00 94.81 210 LEU A N 1
ATOM 1588 C CA . LEU A 1 210 ? 14.139 -3.229 -14.534 1.00 94.81 210 LEU A CA 1
ATOM 1589 C C . LEU A 1 210 ? 15.135 -4.256 -13.981 1.00 94.81 210 LEU A C 1
ATOM 1591 O O . LEU A 1 210 ? 15.712 -4.028 -12.921 1.00 94.81 210 LEU A O 1
ATOM 1595 N N . GLN A 1 211 ? 15.371 -5.344 -14.718 1.00 94.31 211 GLN A N 1
ATOM 1596 C CA . GLN A 1 211 ? 16.294 -6.412 -14.320 1.00 94.31 211 GLN A CA 1
ATOM 1597 C C . GLN A 1 211 ? 17.772 -6.060 -14.561 1.00 94.31 211 GLN A C 1
ATOM 1599 O O . GLN A 1 211 ? 18.643 -6.475 -13.800 1.00 94.31 211 GLN A O 1
ATOM 1604 N N . THR A 1 212 ? 18.069 -5.306 -15.624 1.00 92.62 212 THR A N 1
ATOM 1605 C CA . THR A 1 212 ? 19.450 -5.134 -16.118 1.00 92.62 212 THR A CA 1
ATOM 1606 C C . THR A 1 212 ? 20.014 -3.731 -15.882 1.00 92.62 212 THR A C 1
ATOM 1608 O O . THR A 1 212 ? 21.225 -3.562 -15.729 1.00 92.62 212 THR A O 1
ATOM 1611 N N . CYS A 1 213 ? 19.169 -2.698 -15.886 1.00 93.06 213 CYS A N 1
ATOM 1612 C CA . CYS A 1 213 ? 19.618 -1.310 -15.813 1.00 93.06 213 CYS A CA 1
ATOM 1613 C C . CYS A 1 213 ? 19.874 -0.846 -14.375 1.00 93.06 213 CYS A C 1
ATOM 1615 O O . CYS A 1 213 ? 19.336 -1.380 -13.407 1.00 93.06 213 CYS A O 1
ATOM 1617 N N . SER A 1 214 ? 20.648 0.235 -14.227 1.00 91.12 214 SER A N 1
ATOM 1618 C CA . SER A 1 214 ? 20.785 0.883 -12.919 1.00 91.12 214 SER A CA 1
ATOM 1619 C C . SER A 1 214 ? 19.463 1.535 -12.489 1.00 91.12 214 SER A C 1
ATOM 1621 O O . SER A 1 214 ? 18.901 2.366 -13.209 1.00 91.12 214 SER A O 1
ATOM 1623 N N . LEU A 1 215 ? 18.980 1.165 -11.300 1.00 89.75 215 LEU A N 1
ATOM 1624 C CA . LEU A 1 215 ? 17.796 1.741 -10.663 1.00 89.75 215 LEU A CA 1
ATOM 1625 C C . LEU A 1 215 ? 18.214 2.783 -9.628 1.00 89.75 215 LEU A C 1
ATOM 1627 O O . LEU A 1 215 ? 19.006 2.503 -8.723 1.00 89.75 215 LEU A O 1
ATOM 1631 N N . LYS A 1 216 ? 17.646 3.988 -9.717 1.00 81.38 216 LYS A N 1
ATOM 1632 C CA . LYS A 1 216 ? 17.842 5.010 -8.685 1.00 81.38 216 LYS A CA 1
ATOM 1633 C C . LYS A 1 216 ? 17.100 4.600 -7.411 1.00 81.38 216 LYS A C 1
ATOM 1635 O O . LYS A 1 216 ? 15.879 4.475 -7.410 1.00 81.38 216 LYS A O 1
ATOM 1640 N N . ARG A 1 217 ? 17.839 4.407 -6.316 1.00 74.81 217 ARG A N 1
ATOM 1641 C CA . ARG A 1 217 ? 17.266 4.137 -4.990 1.00 74.81 217 ARG A CA 1
ATOM 1642 C C . ARG A 1 217 ? 17.039 5.453 -4.253 1.00 74.81 217 ARG A C 1
ATOM 1644 O O . ARG A 1 217 ? 17.927 6.305 -4.229 1.00 74.81 217 ARG A O 1
ATOM 1651 N N . TYR A 1 218 ? 15.862 5.606 -3.661 1.00 68.69 218 TYR A N 1
ATOM 1652 C CA . TYR A 1 218 ? 15.538 6.727 -2.784 1.00 68.69 218 TYR A CA 1
ATOM 1653 C C . TYR A 1 218 ? 15.649 6.264 -1.325 1.00 68.69 218 TYR A C 1
ATOM 1655 O O . TYR A 1 218 ? 15.259 5.133 -1.028 1.00 68.69 218 TYR A O 1
ATOM 1663 N N . PRO A 1 219 ? 16.222 7.076 -0.420 1.00 61.81 219 PRO A N 1
ATOM 1664 C CA . PRO A 1 219 ? 16.228 6.758 1.001 1.00 61.81 219 PRO A CA 1
ATOM 1665 C C . PRO A 1 219 ? 14.805 6.845 1.568 1.00 61.81 219 PRO A C 1
ATOM 1667 O O . PRO A 1 219 ? 14.059 7.766 1.238 1.00 61.81 219 PRO A O 1
ATOM 1670 N N . LEU A 1 220 ? 14.450 5.897 2.436 1.00 56.41 220 LEU A N 1
ATOM 1671 C CA . LEU A 1 220 ? 13.148 5.851 3.102 1.00 56.41 220 LEU A CA 1
ATOM 1672 C C . LEU A 1 220 ? 13.112 6.857 4.266 1.00 56.41 220 LEU A C 1
ATOM 1674 O O . LEU A 1 220 ? 14.014 6.822 5.109 1.00 56.41 220 LEU A O 1
ATOM 1678 N N . PRO A 1 221 ? 12.096 7.733 4.372 1.00 50.16 221 PRO A N 1
ATOM 1679 C CA . PRO A 1 221 ? 11.891 8.512 5.585 1.00 50.16 221 PRO A CA 1
ATOM 1680 C C . PRO A 1 221 ? 11.345 7.605 6.701 1.00 50.16 221 PRO A C 1
ATOM 1682 O O . PRO A 1 221 ? 10.319 6.951 6.534 1.00 50.16 221 PRO A O 1
ATOM 1685 N N . LEU A 1 222 ? 12.021 7.576 7.852 1.00 52.50 222 LEU A N 1
ATOM 1686 C CA . LEU A 1 222 ? 11.536 6.928 9.075 1.00 52.50 222 LEU A CA 1
ATOM 1687 C C . LEU A 1 222 ? 11.064 8.016 10.046 1.00 52.50 222 LEU A C 1
ATOM 1689 O O . LEU A 1 222 ? 11.886 8.723 10.625 1.00 52.50 222 LEU A O 1
ATOM 1693 N N . ALA A 1 223 ? 9.753 8.155 10.232 1.00 54.62 223 ALA A N 1
ATOM 1694 C CA . ALA A 1 223 ? 9.177 8.983 11.288 1.00 54.62 223 ALA A CA 1
ATOM 1695 C C . ALA A 1 223 ? 8.166 8.153 12.088 1.00 54.62 223 ALA A C 1
ATOM 1697 O O . ALA A 1 223 ? 7.300 7.496 11.512 1.00 54.62 223 ALA A O 1
ATOM 1698 N N . VAL A 1 224 ? 8.293 8.167 13.417 1.00 55.66 224 VAL A N 1
ATOM 1699 C CA . VAL A 1 224 ? 7.354 7.507 14.332 1.00 55.66 224 VAL A CA 1
ATOM 1700 C C . VAL A 1 224 ? 6.344 8.546 14.804 1.00 55.66 224 VAL A C 1
ATOM 1702 O O . VAL A 1 224 ? 6.706 9.506 15.480 1.00 55.66 224 VAL A O 1
ATOM 1705 N N . GLU A 1 225 ? 5.077 8.362 14.446 1.00 62.81 225 GLU A N 1
ATOM 1706 C CA . GLU A 1 225 ? 3.982 9.216 14.916 1.00 62.81 225 GLU A CA 1
ATOM 1707 C C . GLU A 1 225 ? 3.348 8.650 16.200 1.00 62.81 225 GLU A C 1
ATOM 1709 O O . GLU A 1 225 ? 3.082 7.441 16.243 1.00 62.81 225 GLU A O 1
ATOM 1714 N N . PRO A 1 226 ? 3.057 9.489 17.215 1.00 59.28 226 PRO A N 1
ATOM 1715 C CA . PRO A 1 226 ? 2.367 9.069 18.437 1.00 59.28 226 PRO A CA 1
ATOM 1716 C C . PRO A 1 226 ? 0.938 8.581 18.145 1.00 59.28 226 PRO A C 1
ATOM 1718 O O . PRO A 1 226 ? 0.276 9.094 17.245 1.00 59.28 226 PRO A O 1
ATOM 1721 N N . THR A 1 227 ? 0.446 7.598 18.913 1.00 73.56 227 THR A N 1
ATOM 1722 C CA . THR A 1 227 ? -0.889 6.997 18.707 1.00 73.56 227 THR A CA 1
ATOM 1723 C C . THR A 1 227 ? -1.679 6.820 20.010 1.00 73.56 227 THR A C 1
ATOM 1725 O O . THR A 1 227 ? -1.099 6.725 21.095 1.00 73.56 227 THR A O 1
ATOM 1728 N N . THR A 1 228 ? -3.012 6.757 19.907 1.00 77.88 228 THR A N 1
ATOM 1729 C CA . THR A 1 228 ? -3.942 6.645 21.046 1.00 77.88 228 THR A CA 1
ATOM 1730 C C . THR A 1 228 ? -4.907 5.480 20.878 1.00 77.88 228 THR A C 1
ATOM 1732 O O . THR A 1 228 ? -5.361 5.197 19.772 1.00 77.88 228 THR A O 1
ATOM 1735 N N . ARG A 1 229 ? -5.231 4.806 21.992 1.00 81.44 229 ARG A N 1
ATOM 1736 C CA . ARG A 1 229 ? -6.153 3.665 22.032 1.00 81.44 229 ARG A CA 1
ATOM 1737 C C . ARG A 1 229 ? -7.559 4.087 22.423 1.00 81.44 229 ARG A C 1
ATOM 1739 O O . ARG A 1 229 ? -7.719 4.828 23.391 1.00 81.44 229 ARG A O 1
ATOM 1746 N N . PHE A 1 230 ? -8.563 3.496 21.783 1.00 79.06 230 PHE A N 1
ATOM 1747 C CA . PHE A 1 230 ? -9.957 3.563 22.222 1.00 79.06 230 PHE A CA 1
ATOM 1748 C C . PHE A 1 230 ? -10.392 2.230 22.841 1.00 79.06 230 PHE A C 1
ATOM 1750 O O . PHE A 1 230 ? -10.106 1.166 22.296 1.00 79.06 230 PHE A O 1
ATOM 1757 N N . LEU A 1 231 ? -11.069 2.278 23.987 1.00 83.25 231 LEU A N 1
ATOM 1758 C CA . LEU A 1 231 ? -11.607 1.111 24.688 1.00 83.25 231 LEU A CA 1
ATOM 1759 C C . LEU A 1 231 ? -13.102 1.261 24.960 1.00 83.25 231 LEU A C 1
ATOM 1761 O O . LEU A 1 231 ? -13.593 2.365 25.186 1.00 83.25 231 LEU A O 1
ATOM 1765 N N . SER A 1 232 ? -13.807 0.135 25.025 1.00 80.44 232 SER A N 1
ATOM 1766 C CA . SER A 1 232 ? -15.134 0.057 25.632 1.00 80.44 232 SER A CA 1
ATOM 1767 C C . SER A 1 232 ? -15.032 -0.418 27.082 1.00 80.44 232 SER A C 1
ATOM 1769 O O . SER A 1 232 ? -14.293 -1.358 27.377 1.00 80.44 232 SER A O 1
ATOM 1771 N N . LYS A 1 233 ? -15.792 0.193 27.990 1.00 82.12 233 LYS A N 1
ATOM 1772 C CA . LYS A 1 233 ? -15.927 -0.246 29.384 1.00 82.12 233 LYS A CA 1
ATOM 1773 C C . LYS A 1 233 ? -17.239 -1.006 29.559 1.00 82.12 233 LYS A C 1
ATOM 1775 O O . LYS A 1 233 ? -18.288 -0.439 29.288 1.00 82.12 233 LYS A O 1
ATOM 1780 N N . THR A 1 234 ? -17.205 -2.242 30.048 1.00 83.81 234 THR A N 1
ATOM 1781 C CA . THR A 1 234 ? -18.434 -2.998 30.345 1.00 83.81 234 THR A CA 1
ATOM 1782 C C . THR A 1 234 ? -18.854 -2.808 31.801 1.00 83.81 234 THR A C 1
ATOM 1784 O O . THR A 1 234 ? -18.019 -2.878 32.703 1.00 83.81 234 THR A O 1
ATOM 1787 N N . ILE A 1 235 ? -20.142 -2.557 32.031 1.00 84.75 235 ILE A N 1
ATOM 1788 C CA . ILE A 1 235 ? -20.777 -2.510 33.349 1.00 84.75 235 ILE A CA 1
ATOM 1789 C C . ILE A 1 235 ? -21.928 -3.515 33.340 1.00 84.75 235 ILE A C 1
ATOM 1791 O O . ILE A 1 235 ? -22.833 -3.398 32.515 1.00 84.75 235 ILE A O 1
ATOM 1795 N N . THR A 1 236 ? -21.906 -4.480 34.258 1.00 85.31 236 THR A N 1
ATOM 1796 C CA . THR A 1 236 ? -22.926 -5.534 34.344 1.00 85.31 236 THR A CA 1
ATOM 1797 C C . THR A 1 236 ? -23.862 -5.286 35.527 1.00 85.31 236 THR A C 1
ATOM 1799 O O . THR A 1 236 ? -23.414 -5.104 36.658 1.00 85.31 236 THR A O 1
ATOM 1802 N N . TYR A 1 237 ? -25.167 -5.307 35.269 1.00 86.44 237 TYR A N 1
ATOM 1803 C CA . TYR A 1 237 ? -26.241 -5.225 36.255 1.00 86.44 237 TYR A CA 1
ATOM 1804 C C . TYR A 1 237 ? -27.017 -6.541 36.290 1.00 86.44 237 TYR A C 1
ATOM 1806 O O . TYR A 1 237 ? -27.166 -7.212 35.271 1.00 86.44 237 TYR A O 1
ATOM 1814 N N . PHE A 1 238 ? -27.557 -6.891 37.455 1.00 85.19 238 PHE A N 1
ATOM 1815 C CA . PHE A 1 238 ? -28.387 -8.081 37.631 1.00 85.19 238 PHE A CA 1
ATOM 1816 C C . PHE A 1 238 ? -29.802 -7.677 38.038 1.00 85.19 238 PHE A C 1
ATOM 1818 O O . PHE A 1 238 ? -29.985 -6.915 38.987 1.00 85.19 238 PHE A O 1
ATOM 1825 N N . GLU A 1 239 ? -30.804 -8.215 37.347 1.00 85.31 239 GLU A N 1
ATOM 1826 C CA . GLU A 1 239 ? -32.219 -8.052 37.686 1.00 85.31 239 GLU A CA 1
ATOM 1827 C C . GLU A 1 239 ? -32.880 -9.421 37.915 1.00 85.31 239 GLU A C 1
ATOM 1829 O O . GLU A 1 239 ? -32.524 -10.408 37.277 1.00 85.31 239 GLU A O 1
ATOM 1834 N N . GLY A 1 240 ? -33.820 -9.510 38.863 1.00 68.44 240 GLY A N 1
ATOM 1835 C CA . GLY A 1 240 ? -34.609 -10.728 39.111 1.00 68.44 240 GLY A CA 1
ATOM 1836 C C . GLY A 1 240 ? -34.254 -11.564 40.356 1.00 68.44 240 GLY A C 1
ATOM 1837 O O . GLY A 1 240 ? -35.036 -12.415 40.754 1.00 68.44 240 GLY A O 1
ATOM 1838 N N . GLY A 1 241 ? -33.160 -11.315 41.074 1.00 61.25 241 GLY A N 1
ATOM 1839 C CA . GLY A 1 241 ? -32.878 -12.013 42.344 1.00 61.25 241 GLY A CA 1
ATOM 1840 C C . GLY A 1 241 ? -33.283 -11.206 43.581 1.00 61.25 241 GLY A C 1
ATOM 1841 O O . GLY A 1 241 ? -33.174 -9.980 43.570 1.00 61.25 241 GLY A O 1
ATOM 1842 N N . LYS A 1 242 ? -33.649 -11.864 44.702 1.00 57.47 242 LYS A N 1
ATOM 1843 C CA . LYS A 1 242 ? -33.481 -11.236 46.032 1.00 57.47 242 LYS A CA 1
ATOM 1844 C C . LYS A 1 242 ? -32.036 -10.750 46.088 1.00 57.47 242 LYS A C 1
ATOM 1846 O O . LYS A 1 242 ? -31.149 -11.562 45.847 1.00 57.47 242 LYS A O 1
ATOM 1851 N N . ALA A 1 243 ? -31.820 -9.464 46.360 1.00 51.66 243 ALA A N 1
ATOM 1852 C CA . ALA A 1 243 ? -30.499 -8.852 46.408 1.00 51.66 243 ALA A CA 1
ATOM 1853 C C . ALA A 1 243 ? -29.604 -9.587 47.419 1.00 51.66 243 ALA A C 1
ATOM 1855 O O . ALA A 1 243 ? -29.529 -9.229 48.594 1.00 51.66 243 ALA A O 1
ATOM 1856 N N . VAL A 1 244 ? -28.913 -10.632 46.970 1.00 56.72 244 VAL A N 1
ATOM 1857 C CA . VAL A 1 244 ? -27.685 -11.063 47.609 1.00 56.72 244 VAL A CA 1
ATOM 1858 C C . VAL A 1 244 ? -26.760 -9.897 47.335 1.00 56.72 244 VAL A C 1
ATOM 1860 O O . VAL A 1 244 ? -26.429 -9.641 46.180 1.00 56.72 244 VAL A O 1
ATOM 1863 N N . ARG A 1 245 ? -26.457 -9.109 48.371 1.00 50.38 245 ARG A N 1
ATOM 1864 C CA . ARG A 1 245 ? -25.430 -8.072 48.307 1.00 50.38 245 ARG A CA 1
ATOM 1865 C C . ARG A 1 245 ? -24.151 -8.758 47.849 1.00 50.38 245 ARG A C 1
ATOM 1867 O O . ARG A 1 245 ? -23.426 -9.330 48.657 1.00 50.38 245 ARG A O 1
ATOM 1874 N N . GLN A 1 246 ? -23.915 -8.755 46.547 1.00 51.09 246 GLN A N 1
ATOM 1875 C CA . GLN A 1 246 ? -22.622 -9.069 45.997 1.00 51.09 246 GLN A CA 1
ATOM 1876 C C . GLN A 1 246 ? -21.763 -7.916 46.486 1.00 51.09 246 GLN A C 1
ATOM 1878 O O . GLN A 1 246 ? -22.008 -6.767 46.117 1.00 51.09 246 GLN A O 1
ATOM 1883 N N . ALA A 1 247 ? -20.893 -8.206 47.457 1.00 50.16 247 ALA A N 1
ATOM 1884 C CA . ALA A 1 247 ? -19.938 -7.238 47.960 1.00 50.16 247 ALA A CA 1
ATOM 1885 C C . ALA A 1 247 ? -19.329 -6.557 46.739 1.00 50.16 247 ALA A C 1
ATOM 1887 O O . ALA A 1 247 ? -18.872 -7.263 45.835 1.00 50.16 247 ALA A O 1
ATOM 1888 N N . GLU A 1 248 ? -19.410 -5.225 46.684 1.00 46.25 248 GLU A N 1
ATOM 1889 C CA . GLU A 1 248 ? -18.661 -4.436 45.719 1.00 46.25 248 GLU A CA 1
ATOM 1890 C C . GLU A 1 248 ? -17.240 -4.977 45.759 1.00 46.25 248 GLU A C 1
ATOM 1892 O O . GLU A 1 248 ? -16.490 -4.757 46.714 1.00 46.25 248 GLU A O 1
ATOM 1897 N N . SER A 1 249 ? -16.883 -5.760 44.744 1.00 47.28 249 SER A N 1
ATOM 1898 C CA . SER A 1 249 ? -15.493 -5.991 44.451 1.00 47.28 249 SER A CA 1
ATOM 1899 C C . SER A 1 249 ? -15.017 -4.617 44.032 1.00 47.28 249 SER A C 1
ATOM 1901 O O . SER A 1 249 ? -15.219 -4.185 42.899 1.00 47.28 249 SER A O 1
ATOM 1903 N N . SER A 1 250 ? -14.479 -3.885 45.006 1.00 45.41 250 SER A N 1
ATOM 1904 C CA . SER A 1 250 ? -13.610 -2.745 44.798 1.00 45.41 250 SER A CA 1
ATOM 1905 C C . SER A 1 250 ? -12.374 -3.272 44.073 1.00 45.41 250 SER A C 1
ATOM 1907 O O . SER A 1 250 ? -11.274 -3.347 44.612 1.00 45.41 250 SER A O 1
ATOM 1909 N N . SER A 1 251 ? -12.549 -3.681 42.819 1.00 43.66 251 SER A N 1
ATOM 1910 C CA . SER A 1 251 ? -11.492 -3.628 41.838 1.00 43.66 251 SER A CA 1
ATOM 1911 C C . SER A 1 251 ? -11.351 -2.150 41.502 1.00 43.66 251 SER A C 1
ATOM 1913 O O . SER A 1 251 ? -11.784 -1.672 40.451 1.00 43.66 251 SER A O 1
ATOM 1915 N N . HIS A 1 252 ? -10.776 -1.406 42.451 1.00 41.12 252 HIS A N 1
ATOM 1916 C CA . HIS A 1 252 ? -9.994 -0.236 42.109 1.00 41.12 252 HIS A CA 1
ATOM 1917 C C . HIS A 1 252 ? -9.137 -0.680 40.919 1.00 41.12 252 HIS A C 1
ATOM 1919 O O . HIS A 1 252 ? -8.436 -1.693 41.048 1.00 41.12 252 HIS A O 1
ATOM 1925 N N . PRO A 1 253 ? -9.226 -0.026 39.749 1.00 45.41 253 PRO A N 1
ATOM 1926 C CA . PRO A 1 253 ? -8.227 -0.238 38.724 1.00 45.41 253 PRO A CA 1
ATOM 1927 C C . PRO A 1 253 ? -6.910 -0.012 39.448 1.00 45.41 253 PRO A C 1
ATOM 1929 O O . PRO A 1 253 ? -6.718 1.062 40.020 1.00 45.41 253 PRO A O 1
ATOM 1932 N N . ALA A 1 254 ? -6.067 -1.040 39.540 1.00 41.88 254 ALA A N 1
ATOM 1933 C CA . ALA A 1 254 ? -4.717 -0.831 40.009 1.00 41.88 254 ALA A CA 1
ATOM 1934 C C . ALA A 1 254 ? -4.175 0.267 39.102 1.00 41.88 254 ALA A C 1
ATOM 1936 O O . ALA A 1 254 ? -4.014 0.044 37.900 1.00 41.88 254 ALA A O 1
ATOM 1937 N N . THR A 1 255 ? -4.013 1.473 39.652 1.00 40.75 255 THR A N 1
ATOM 1938 C CA . THR A 1 255 ? -3.272 2.541 39.003 1.00 40.75 255 THR A CA 1
ATOM 1939 C C . THR A 1 255 ? -2.014 1.858 38.504 1.00 40.75 255 THR A C 1
ATOM 1941 O O . THR A 1 255 ? -1.309 1.279 39.341 1.00 40.75 255 THR A O 1
ATOM 1944 N N . PRO A 1 256 ? -1.759 1.804 37.184 1.00 42.31 256 PRO A N 1
ATOM 1945 C CA . PRO A 1 256 ? -0.506 1.272 36.707 1.00 42.31 256 PRO A CA 1
ATOM 1946 C C . PRO A 1 256 ? 0.547 2.139 37.372 1.00 42.31 256 PRO A C 1
ATOM 1948 O O . PRO A 1 256 ? 0.705 3.321 37.066 1.00 42.31 256 PRO A O 1
ATOM 1951 N N . THR A 1 257 ? 1.194 1.568 38.382 1.00 43.53 257 THR A N 1
ATOM 1952 C CA . THR A 1 257 ? 2.374 2.160 38.964 1.00 43.53 257 THR A CA 1
ATOM 1953 C C . THR A 1 257 ? 3.354 2.029 37.826 1.00 43.53 257 THR A C 1
ATOM 1955 O O . THR A 1 257 ? 3.842 0.937 37.543 1.00 43.53 257 THR A O 1
ATOM 1958 N N . SER A 1 258 ? 3.516 3.124 37.087 1.00 45.94 258 SER A N 1
ATOM 1959 C CA . SER A 1 258 ? 4.648 3.335 36.212 1.00 45.94 258 SER A CA 1
ATOM 1960 C C . SER A 1 258 ? 5.868 3.136 37.099 1.00 45.94 258 SER A C 1
ATOM 1962 O O . SER A 1 258 ? 6.328 4.043 37.793 1.00 45.94 258 SER A O 1
ATOM 1964 N N . ALA A 1 259 ? 6.340 1.893 37.153 1.00 44.75 259 ALA A N 1
ATOM 1965 C CA . ALA A 1 259 ? 7.704 1.597 37.484 1.00 44.75 259 ALA A CA 1
ATOM 1966 C C . ALA A 1 259 ? 8.490 2.220 36.337 1.00 44.75 259 ALA A C 1
ATOM 1968 O O . ALA A 1 259 ? 8.764 1.582 35.324 1.00 44.75 259 ALA A O 1
ATOM 1969 N N . ALA A 1 260 ? 8.779 3.514 36.484 1.00 48.50 260 ALA A N 1
ATOM 1970 C CA . ALA A 1 260 ? 9.876 4.146 35.799 1.00 48.50 260 ALA A CA 1
ATOM 1971 C C . ALA A 1 260 ? 11.070 3.221 36.027 1.00 48.50 260 ALA A C 1
ATOM 1973 O O . ALA A 1 260 ? 11.596 3.132 37.141 1.00 48.50 260 ALA A O 1
ATOM 1974 N N . SER A 1 261 ? 11.432 2.463 34.993 1.00 45.66 261 SER A N 1
ATOM 1975 C CA . SER A 1 261 ? 12.618 1.634 34.999 1.00 45.66 261 SER A CA 1
ATOM 1976 C C . SER A 1 261 ? 13.813 2.577 35.078 1.00 45.66 261 SER A C 1
ATOM 1978 O O . SER A 1 261 ? 14.378 3.008 34.077 1.00 45.66 261 SER A O 1
ATOM 1980 N N . LYS A 1 262 ? 14.209 2.919 36.303 1.00 49.75 262 LYS A N 1
ATOM 1981 C CA . LYS A 1 262 ? 15.596 3.233 36.609 1.00 49.75 262 LYS A CA 1
ATOM 1982 C C . LYS A 1 262 ? 16.371 1.929 36.462 1.00 49.75 262 LYS A C 1
ATOM 1984 O O . LYS A 1 262 ? 16.536 1.193 37.425 1.00 49.75 262 LYS A O 1
ATOM 1989 N N . ALA A 1 263 ? 16.823 1.643 35.249 1.00 43.69 263 ALA A N 1
ATOM 1990 C CA . ALA A 1 263 ? 17.903 0.703 35.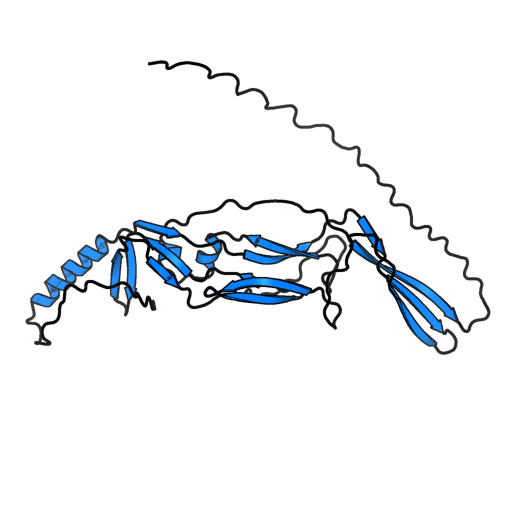019 1.00 43.69 263 ALA A CA 1
ATOM 1991 C C . ALA A 1 263 ? 18.626 1.071 33.723 1.00 43.69 263 ALA A C 1
ATOM 1993 O O . ALA A 1 263 ? 18.019 1.137 32.662 1.00 43.69 263 ALA A O 1
ATOM 1994 N N . LEU A 1 264 ? 19.937 1.263 33.874 1.00 45.38 264 LEU A N 1
ATOM 1995 C CA . LEU A 1 264 ? 20.968 1.337 32.837 1.00 45.38 264 LEU A CA 1
ATOM 1996 C C . LEU A 1 264 ? 21.187 2.703 32.168 1.00 45.38 264 LEU A C 1
ATOM 1998 O O . LEU A 1 264 ? 21.355 2.844 30.964 1.00 45.38 264 LEU A O 1
ATOM 2002 N N . SER A 1 265 ? 21.413 3.686 33.042 1.00 49.66 265 SER A N 1
ATOM 2003 C CA . SER A 1 265 ? 22.668 4.447 33.003 1.00 49.66 265 SER A CA 1
ATOM 2004 C C . SER A 1 265 ? 23.850 3.469 33.094 1.00 49.66 265 SER A C 1
ATOM 2006 O O . SER A 1 265 ? 24.163 3.012 34.190 1.00 49.66 265 SER A O 1
ATOM 2008 N N . HIS A 1 266 ? 24.437 3.104 31.956 1.00 49.69 266 HIS A N 1
ATOM 2009 C CA . HIS A 1 266 ? 25.859 2.786 31.752 1.00 49.69 266 HIS A CA 1
ATOM 2010 C C . HIS A 1 266 ? 26.003 2.107 30.390 1.00 49.69 266 HIS A C 1
ATOM 2012 O O . HIS A 1 266 ? 25.775 0.911 30.289 1.00 49.69 266 HIS A O 1
ATOM 2018 N N . TYR A 1 267 ? 26.339 2.877 29.357 1.00 46.19 267 TYR A N 1
ATOM 2019 C CA . TYR A 1 267 ? 27.283 2.564 28.272 1.00 46.19 267 TYR A CA 1
ATOM 2020 C C . TYR A 1 267 ? 27.134 3.651 27.198 1.00 46.19 267 TYR A C 1
ATOM 2022 O O . TYR A 1 267 ? 26.025 4.109 26.957 1.00 46.19 267 TYR A O 1
ATOM 2030 N N . TRP A 1 268 ? 28.245 4.027 26.559 1.00 38.72 268 TRP A N 1
ATOM 2031 C CA . TRP A 1 268 ? 28.425 5.146 25.611 1.00 38.72 268 TRP A CA 1
ATOM 2032 C C . TRP A 1 268 ? 28.884 6.483 26.205 1.00 38.72 268 TRP A C 1
ATOM 2034 O O . TRP A 1 268 ? 28.500 7.563 25.771 1.00 38.72 268 TRP A O 1
ATOM 2044 N N . THR A 1 269 ? 29.859 6.401 27.110 1.00 49.47 269 THR A N 1
ATOM 2045 C CA . THR A 1 269 ? 31.027 7.285 27.014 1.00 49.47 269 THR A CA 1
ATOM 2046 C C . THR A 1 269 ? 32.092 6.502 26.250 1.00 49.47 269 THR A C 1
ATOM 2048 O O . THR A 1 269 ? 32.696 5.621 26.843 1.00 49.47 269 THR A O 1
ATOM 2051 N N . ILE A 1 270 ? 32.237 6.730 24.941 1.00 50.84 270 ILE A N 1
ATOM 2052 C CA . ILE A 1 270 ? 33.422 6.491 24.085 1.00 50.84 270 ILE A CA 1
ATOM 2053 C C . ILE A 1 270 ? 33.001 6.860 22.648 1.00 50.84 270 ILE A C 1
ATOM 2055 O O . ILE A 1 270 ? 31.936 6.450 22.199 1.00 50.84 270 ILE A O 1
ATOM 2059 N N . LEU A 1 271 ? 33.865 7.614 21.954 1.00 46.84 271 LEU A N 1
ATOM 2060 C CA . LEU A 1 271 ? 33.785 8.098 20.559 1.00 46.84 271 LEU A CA 1
ATOM 2061 C C . LEU A 1 271 ? 33.077 9.446 20.301 1.00 46.84 271 LEU A C 1
ATOM 2063 O O . LEU A 1 271 ? 32.306 9.596 19.364 1.00 46.84 271 LEU A O 1
ATOM 2067 N N . PHE A 1 272 ? 33.484 10.483 21.039 1.00 41.31 272 PHE A N 1
ATOM 2068 C CA . PHE A 1 272 ? 33.663 11.828 20.463 1.00 41.31 272 PHE A CA 1
ATOM 2069 C C . PHE A 1 272 ? 35.128 12.254 20.662 1.00 41.31 272 PHE A C 1
ATOM 2071 O O . PHE A 1 272 ? 35.466 13.108 21.472 1.00 41.31 272 PHE A O 1
ATOM 2078 N N . SER A 1 273 ? 36.028 11.566 19.959 1.00 49.41 273 SER A N 1
ATOM 2079 C CA . SER A 1 273 ? 37.429 11.963 19.786 1.00 49.41 273 SER A CA 1
ATOM 2080 C C . SER A 1 273 ? 37.868 11.560 18.382 1.00 49.41 273 SER A C 1
ATOM 2082 O O . SER A 1 273 ? 38.429 10.489 18.176 1.00 49.41 273 SER A O 1
ATOM 2084 N N . CYS A 1 274 ? 37.474 12.377 17.407 1.00 46.25 274 CYS A N 1
ATOM 2085 C CA . CYS A 1 274 ? 38.127 12.584 16.111 1.00 46.25 274 CYS A CA 1
ATOM 2086 C C . CYS A 1 274 ? 37.155 13.357 15.222 1.00 46.25 274 CYS A C 1
ATOM 2088 O O . CYS A 1 274 ? 36.339 12.742 14.552 1.00 46.25 274 CYS A O 1
ATOM 2090 N N . LEU A 1 275 ? 37.212 14.691 15.245 1.00 40.41 275 LEU A N 1
ATOM 2091 C CA . LEU A 1 275 ? 37.163 15.523 14.031 1.00 40.41 275 LEU A CA 1
ATOM 2092 C C . LEU A 1 275 ? 37.408 17.000 14.397 1.00 40.41 275 LEU A C 1
ATOM 2094 O O . LEU A 1 275 ? 36.603 17.892 14.159 1.00 40.41 275 LEU A O 1
ATOM 2098 N N . THR A 1 276 ? 38.570 17.269 14.985 1.00 51.12 276 THR A N 1
ATOM 2099 C CA . THR A 1 276 ? 39.183 18.604 14.972 1.00 51.12 276 THR A CA 1
ATOM 2100 C C . THR A 1 276 ? 40.581 18.452 14.401 1.00 51.12 276 THR A C 1
ATOM 2102 O O . THR A 1 276 ? 41.551 18.396 15.148 1.00 51.12 276 THR A O 1
ATOM 2105 N N . SER A 1 277 ? 40.685 18.283 13.081 1.00 47.88 277 SER A N 1
ATOM 2106 C CA . SER A 1 277 ? 41.930 18.414 12.309 1.00 47.88 277 SER A CA 1
ATOM 2107 C C . SER A 1 277 ? 41.598 18.420 10.816 1.00 47.88 277 SER A C 1
ATOM 2109 O O . SER A 1 277 ? 41.577 17.364 10.199 1.00 47.88 277 SER A O 1
ATOM 2111 N N . ALA A 1 278 ? 41.282 19.593 10.265 1.00 44.59 278 ALA A N 1
ATOM 2112 C CA . ALA A 1 278 ? 41.611 19.992 8.888 1.00 44.59 278 ALA A CA 1
ATOM 2113 C C . ALA A 1 278 ? 41.030 21.388 8.606 1.00 44.59 278 ALA A C 1
ATOM 2115 O O . ALA A 1 278 ? 40.119 21.565 7.802 1.00 44.59 278 ALA A O 1
ATOM 2116 N N . LEU A 1 279 ? 41.568 22.393 9.299 1.00 49.09 279 LEU A N 1
ATOM 2117 C CA . LEU A 1 279 ? 41.658 23.738 8.743 1.00 49.09 279 LEU A CA 1
ATOM 2118 C C . LEU A 1 279 ? 43.051 23.817 8.112 1.00 49.09 279 LEU A C 1
ATOM 2120 O O . LEU A 1 279 ? 44.039 23.655 8.827 1.00 49.09 279 LEU A O 1
ATOM 2124 N N . GLY A 1 280 ? 43.145 24.032 6.801 1.00 43.34 280 GLY A N 1
ATOM 2125 C CA . GLY A 1 280 ? 44.436 24.308 6.180 1.00 43.34 280 GLY A CA 1
ATOM 2126 C C . GLY A 1 280 ? 44.470 24.225 4.658 1.00 43.34 280 GLY A C 1
ATOM 2127 O O . GLY A 1 280 ? 44.692 23.145 4.129 1.00 43.34 280 GLY A O 1
ATOM 2128 N N . ILE A 1 281 ? 44.435 25.412 4.029 1.00 49.31 281 ILE A N 1
ATOM 2129 C CA . ILE A 1 281 ? 45.109 25.761 2.759 1.00 49.31 281 ILE A CA 1
ATOM 2130 C C . ILE A 1 281 ? 44.340 25.235 1.522 1.00 49.31 281 ILE A C 1
ATOM 2132 O O . ILE A 1 281 ? 44.109 24.046 1.383 1.00 49.31 281 ILE A O 1
ATOM 2136 N N . ILE A 1 282 ? 43.812 26.067 0.618 1.00 50.88 282 ILE A N 1
ATOM 2137 C CA . ILE A 1 282 ? 44.561 26.854 -0.375 1.00 50.88 282 ILE A CA 1
ATOM 2138 C C . ILE A 1 282 ? 43.799 28.149 -0.709 1.00 50.88 282 ILE A C 1
ATOM 2140 O O . ILE A 1 282 ? 42.647 28.124 -1.136 1.00 50.88 282 ILE A O 1
ATOM 2144 N N . LEU A 1 283 ? 44.501 29.269 -0.535 1.00 52.12 283 LEU A N 1
ATOM 2145 C CA . LEU A 1 283 ? 44.307 30.524 -1.254 1.00 52.12 283 LEU A CA 1
ATOM 2146 C C . LEU A 1 283 ? 45.283 30.488 -2.439 1.00 52.12 283 LEU A C 1
ATOM 2148 O O . LEU A 1 283 ? 46.491 30.432 -2.209 1.00 52.12 283 LEU A O 1
ATOM 2152 N N . MET A 1 284 ? 44.755 30.497 -3.661 1.00 53.00 284 MET A N 1
ATOM 2153 C CA . MET A 1 284 ? 45.337 31.086 -4.874 1.00 53.00 284 MET A CA 1
ATOM 2154 C C . MET A 1 284 ? 44.216 31.297 -5.887 1.00 53.00 284 MET A C 1
ATOM 2156 O O . MET A 1 284 ? 43.390 30.368 -6.032 1.00 53.00 284 MET A O 1
#

Foldseek 3Di:
DDPPPPPPPPPPPDPPDDPDPDDPPPVVVVVVVLVVQVVVQDFEKEKEFDWKKKKFKDFADAPAEAAQKAKEWEQEPVVRDIDIDIGGDDTPPPDDQADADPVLAGKDKDWADEPNDIDIDIDTPGFMWMHGTQWMWMAAWFWDADPNDIDIDGHNDTDTDGDPDDDTDPDRDHDAYPVGDDRRSLRIDTDMFGPWLVVCCVVCVVPRCSVNYDYDTDDTDDDDDHDHHYHYHYDYHYPHDPDPPPPPPPVPVPPPPPPPPPDDPDDPPDPPPDDDDDDDDDDD

Secondary structure (DSSP, 8-state):
-------S---------------TTHHHHHHHHHHHHHHT---EEEEEEPPPEEEEEEE--EEEEEEEEEEEEEEETTTTEEEEEEEEPPPPTT--PPPB-TTS-BEEEEEEEETTEEEEEEEETT--EEE--SEEEEEEEEEEEETTEEEEEEEEEEEEEE-S------------BTTB--TT-TTEEEEEEE-TTHHHHHH-TT-HHHHHSEEPPPPPP-----EEEEEEEEEEEEESS-------------------------S-----------------

pLDDT: mean 77.98, std 19.73, range [38.72, 97.94]